Protein AF-A0A8J3MW75-F1 (afdb_monomer_lite)

Sequence (204 aa):
MDAVAATLIQNGTSLTEAVLTQTMPHPARRFSLEMEARAGEHSIARHDSESAKQFQALVKKPTNVAKEKAKQAAGNGSRVPHADQADQMKASSTVTVLPMPQVTPKPTKLRVGQRAPERDPVGNTPSPAQKSVGCSFTEVISVTRAQTEEAGVSRFECPTCLATRTIPFTEGSVKFPWHPKRTTVTPNHGLRWVKREIWRLSEK

pLDDT: mean 73.03, std 22.09, range [27.0, 96.31]

Organism: NCBI:txid2778364

Radius of gyration: 37.84 Å; chains: 1; bounding box: 79×86×93 Å

Secondary structure (DSSP, 8-state):
-------EEETTEEE-HHHHHHHSPPHHHHHHHHHHHHHHHHHHHHHHHHHHHHHHHHHT-------------------------------------------PPP-PPPPTTPPPPPPP-TT----------EE---PBP---HHHHHHTT--EEE-TTT--EEE----SS--BPPPEEPP-------S-EEEESSSEEEE--

Structure (mmCIF, N/CA/C/O backbone):
data_AF-A0A8J3MW75-F1
#
_entry.id   AF-A0A8J3MW75-F1
#
loop_
_atom_site.group_PDB
_atom_site.id
_atom_site.type_symbol
_atom_site.label_atom_id
_atom_site.label_alt_id
_atom_site.label_comp_id
_atom_site.label_asym_id
_atom_site.label_entity_id
_atom_site.label_seq_id
_atom_site.pdbx_PDB_ins_code
_atom_site.Cartn_x
_atom_site.Cartn_y
_atom_site.Cartn_z
_atom_site.occupancy
_atom_site.B_iso_or_equiv
_atom_site.auth_seq_id
_atom_site.auth_comp_id
_atom_site.auth_asym_id
_atom_site.auth_atom_id
_atom_site.pdbx_PDB_model_num
ATOM 1 N N . MET A 1 1 ? -16.262 -39.748 -28.656 1.00 39.41 1 MET A N 1
ATOM 2 C CA . MET A 1 1 ? -15.298 -38.625 -28.651 1.00 39.41 1 MET A CA 1
ATOM 3 C C . MET A 1 1 ? -15.313 -38.070 -27.254 1.00 39.41 1 MET A C 1
ATOM 5 O O . MET A 1 1 ? -16.049 -37.137 -26.960 1.00 39.41 1 MET A O 1
ATOM 9 N N . ASP A 1 2 ? -14.606 -38.757 -26.374 1.00 35.09 2 ASP A N 1
ATOM 10 C CA . ASP A 1 2 ? -14.774 -38.582 -24.942 1.00 35.09 2 ASP A CA 1
ATOM 11 C C . ASP A 1 2 ? -13.962 -37.377 -24.486 1.00 35.09 2 ASP A C 1
ATOM 13 O O . ASP A 1 2 ? -12.768 -37.263 -24.772 1.00 35.09 2 ASP A O 1
ATOM 17 N N . ALA A 1 3 ? -14.640 -36.438 -23.828 1.00 45.44 3 ALA A N 1
ATOM 18 C CA . ALA A 1 3 ? -14.014 -35.229 -23.329 1.00 45.44 3 ALA A CA 1
ATOM 19 C C . ALA A 1 3 ? -13.081 -35.599 -22.171 1.00 45.44 3 ALA A C 1
ATOM 21 O O . ALA A 1 3 ? -13.522 -35.786 -21.036 1.00 45.44 3 ALA A O 1
ATOM 22 N N . VAL A 1 4 ? -11.783 -35.722 -22.465 1.00 50.72 4 VAL A N 1
ATOM 23 C CA . VAL A 1 4 ? -10.742 -35.901 -21.450 1.00 50.72 4 VAL A CA 1
ATOM 24 C C . VAL A 1 4 ? -10.750 -34.664 -20.555 1.00 50.72 4 VAL A C 1
ATOM 26 O O . VAL A 1 4 ? -10.244 -33.608 -20.932 1.00 50.72 4 VAL A O 1
ATOM 29 N N . ALA A 1 5 ? -11.364 -34.791 -19.379 1.00 50.22 5 ALA A N 1
ATOM 30 C CA . ALA A 1 5 ? -11.472 -33.714 -18.408 1.00 50.22 5 ALA A CA 1
ATOM 31 C C . ALA A 1 5 ? -10.067 -33.296 -17.949 1.00 50.22 5 ALA A C 1
ATOM 33 O O . ALA A 1 5 ? -9.430 -33.980 -17.149 1.00 50.22 5 ALA A O 1
ATOM 34 N N . ALA A 1 6 ? -9.577 -32.172 -18.474 1.00 60.12 6 ALA A N 1
ATOM 35 C CA . ALA A 1 6 ? -8.220 -31.673 -18.260 1.00 60.12 6 ALA A CA 1
ATOM 36 C C . ALA A 1 6 ? -8.043 -31.013 -16.875 1.00 60.12 6 ALA A C 1
ATOM 38 O O . ALA A 1 6 ? -7.578 -29.879 -16.756 1.00 60.12 6 ALA A O 1
ATOM 39 N N . THR A 1 7 ? -8.438 -31.715 -15.810 1.00 57.97 7 THR A N 1
ATOM 40 C CA . THR A 1 7 ? -8.307 -31.261 -14.424 1.00 57.97 7 THR A CA 1
ATOM 41 C C . THR A 1 7 ? -6.863 -31.395 -13.953 1.00 57.97 7 THR A C 1
ATOM 43 O O . THR A 1 7 ? -6.474 -32.414 -13.378 1.00 57.97 7 THR A O 1
ATOM 46 N N . LEU A 1 8 ? -6.056 -30.358 -14.177 1.00 64.06 8 LEU A N 1
ATOM 47 C CA . LEU A 1 8 ? -4.727 -30.269 -13.577 1.00 64.06 8 LEU A CA 1
ATOM 48 C C . LEU A 1 8 ? -4.877 -29.951 -12.083 1.00 64.06 8 LEU A C 1
ATOM 50 O O . LEU A 1 8 ? -5.331 -28.869 -11.712 1.00 64.06 8 LEU A O 1
ATOM 54 N N . ILE A 1 9 ? -4.502 -30.900 -11.226 1.00 65.12 9 ILE A N 1
ATOM 55 C CA . ILE A 1 9 ? -4.525 -30.743 -9.768 1.00 65.12 9 ILE A CA 1
ATOM 56 C C . ILE A 1 9 ? -3.089 -30.565 -9.280 1.00 65.12 9 ILE A C 1
ATOM 58 O O . ILE A 1 9 ? -2.250 -31.443 -9.476 1.00 65.12 9 ILE A O 1
ATOM 62 N N . GLN A 1 10 ? -2.809 -29.444 -8.618 1.00 64.62 10 GLN A N 1
ATOM 63 C CA . GLN A 1 10 ? -1.500 -29.168 -8.028 1.00 64.62 10 GLN A CA 1
ATOM 64 C C . GLN A 1 10 ? -1.677 -28.483 -6.669 1.00 64.62 10 GLN A C 1
ATOM 66 O O . GLN A 1 10 ? -2.439 -27.525 -6.541 1.00 64.62 10 GLN A O 1
ATOM 71 N N . ASN A 1 11 ? -0.998 -29.003 -5.642 1.00 67.38 11 ASN A N 1
ATOM 72 C CA . ASN A 1 11 ? -1.004 -28.497 -4.260 1.00 67.38 11 ASN A CA 1
ATOM 73 C C . ASN A 1 11 ? -2.410 -28.261 -3.656 1.00 67.38 11 ASN A C 1
ATOM 75 O O . ASN A 1 11 ? -2.607 -27.341 -2.869 1.00 67.38 11 ASN A O 1
ATOM 79 N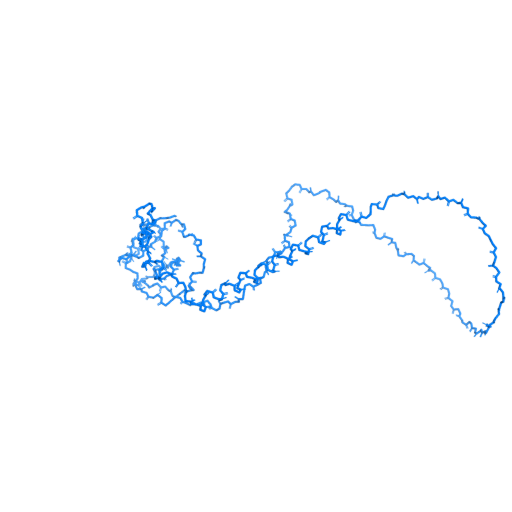 N . GLY A 1 12 ? -3.393 -29.088 -4.031 1.00 69.12 12 GLY A N 1
ATOM 80 C CA . GLY A 1 12 ? -4.783 -28.989 -3.561 1.00 69.12 12 GLY A CA 1
ATOM 81 C C . GLY A 1 12 ? -5.680 -28.040 -4.366 1.00 69.12 12 GLY A C 1
ATOM 82 O O . GLY A 1 12 ? -6.896 -28.086 -4.207 1.00 69.12 12 GLY A O 1
ATOM 83 N N . THR A 1 13 ? -5.126 -27.236 -5.278 1.00 63.28 13 THR A N 1
ATOM 84 C CA . THR A 1 13 ? -5.911 -26.466 -6.257 1.00 63.28 13 THR A CA 1
ATOM 85 C C . THR A 1 13 ? -6.194 -27.289 -7.511 1.00 63.28 13 THR A C 1
ATOM 87 O O . THR A 1 13 ? -5.267 -27.783 -8.154 1.00 63.28 13 THR A O 1
ATOM 90 N N . SER A 1 14 ? -7.472 -27.407 -7.877 1.00 74.06 14 SER A N 1
ATOM 91 C CA . SER A 1 14 ? -7.935 -27.995 -9.136 1.00 74.06 14 SER A CA 1
ATOM 92 C C . SER A 1 14 ? -8.182 -26.905 -10.184 1.00 74.06 14 SER A C 1
ATOM 94 O O . SER A 1 14 ? -9.084 -26.076 -10.058 1.00 74.06 14 SER A O 1
ATOM 96 N N . LEU A 1 15 ? -7.387 -26.908 -11.253 1.00 72.12 15 LEU A N 1
ATOM 97 C CA . LEU A 1 15 ? -7.639 -26.070 -12.419 1.00 72.12 15 LEU A CA 1
ATOM 98 C C . LEU A 1 15 ? -8.759 -26.710 -13.248 1.00 72.12 15 LEU A C 1
ATOM 100 O O . LEU A 1 15 ? -8.636 -27.850 -13.691 1.00 72.12 15 LEU A O 1
ATOM 104 N N . THR A 1 16 ? -9.857 -25.983 -13.445 1.00 80.25 16 THR A N 1
ATOM 105 C CA . THR A 1 16 ? -11.015 -26.433 -14.234 1.00 80.25 16 THR A CA 1
ATOM 106 C C . THR A 1 16 ? -11.289 -25.476 -15.389 1.00 80.25 16 THR A C 1
ATOM 108 O O . THR A 1 16 ? -10.894 -24.309 -15.353 1.00 80.25 16 THR A O 1
ATOM 111 N N . GLU A 1 17 ? -12.009 -25.944 -16.407 1.00 77.12 17 GLU A N 1
ATOM 112 C CA . GLU A 1 17 ? -12.405 -25.125 -17.559 1.00 77.12 17 GLU A CA 1
ATOM 113 C C . GLU A 1 17 ? -13.254 -23.905 -17.155 1.00 77.12 17 GLU A C 1
ATOM 115 O O . GLU A 1 17 ? -13.090 -22.821 -17.714 1.00 77.12 17 GLU A O 1
ATOM 120 N N . ALA A 1 18 ? -14.083 -24.031 -16.112 1.00 75.62 18 ALA A N 1
ATOM 121 C CA . ALA A 1 18 ? -14.832 -22.916 -15.528 1.00 75.62 18 ALA A CA 1
ATOM 122 C C . ALA A 1 18 ? -13.908 -21.840 -14.916 1.00 75.62 18 ALA A C 1
ATOM 124 O O . ALA A 1 18 ? -14.121 -20.645 -15.115 1.00 75.62 18 ALA A O 1
ATOM 125 N N . VAL A 1 19 ? -12.837 -22.245 -14.223 1.00 78.94 19 VAL A N 1
ATOM 126 C CA . VAL A 1 19 ? -11.834 -21.313 -13.672 1.00 78.94 19 VAL A CA 1
ATOM 127 C C . VAL A 1 19 ? -11.000 -20.677 -14.789 1.00 78.94 19 VAL A C 1
ATOM 129 O O . VAL A 1 19 ? -10.720 -19.479 -14.743 1.00 78.94 19 VAL A O 1
ATOM 132 N N . LEU A 1 20 ? -10.636 -21.441 -15.823 1.00 78.44 20 LEU A N 1
ATOM 133 C CA . LEU A 1 20 ? -9.920 -20.926 -16.995 1.00 78.44 20 LEU A CA 1
ATOM 134 C C . LEU A 1 20 ? -10.757 -19.896 -17.763 1.00 78.44 20 LEU A C 1
ATOM 136 O O . LEU A 1 20 ? -10.278 -18.797 -18.030 1.00 78.44 20 LEU A O 1
ATOM 140 N N . THR A 1 21 ? -12.018 -20.204 -18.070 1.00 77.31 21 THR A N 1
ATOM 141 C CA . THR A 1 21 ? -12.931 -19.280 -18.764 1.00 77.31 21 THR A CA 1
ATOM 142 C C . THR A 1 21 ? -13.202 -18.015 -17.949 1.00 77.31 21 THR A C 1
ATOM 144 O O . THR A 1 21 ? -13.152 -16.924 -18.513 1.00 77.31 21 THR A O 1
ATOM 147 N N . GLN A 1 22 ? -13.377 -18.123 -16.627 1.00 77.50 22 GLN A N 1
ATOM 148 C CA . GLN A 1 22 ? -13.542 -16.968 -15.734 1.00 77.50 22 GLN A CA 1
ATOM 149 C C . GLN A 1 22 ? -12.274 -16.099 -15.609 1.00 77.50 22 GLN A C 1
ATOM 151 O O . GLN A 1 22 ? -12.378 -14.898 -15.357 1.00 77.50 22 GLN A O 1
ATOM 156 N N . THR A 1 23 ? -11.079 -16.672 -15.792 1.00 80.00 23 THR A N 1
ATOM 157 C CA . THR A 1 23 ? -9.798 -15.941 -15.718 1.00 80.00 23 THR A CA 1
ATOM 158 C C . THR A 1 23 ? -9.266 -15.464 -17.073 1.00 80.00 23 THR A C 1
ATOM 160 O O . THR A 1 23 ? -8.310 -14.685 -17.104 1.00 80.00 23 THR A O 1
ATOM 163 N N . MET A 1 24 ? -9.885 -15.850 -18.199 1.00 83.06 24 MET A N 1
ATOM 164 C CA . MET A 1 24 ? -9.493 -15.363 -19.525 1.00 83.06 24 MET A CA 1
ATOM 165 C C . MET A 1 24 ? -9.648 -13.832 -19.629 1.00 83.06 24 MET A C 1
ATOM 167 O O . MET A 1 24 ? -10.757 -13.313 -19.495 1.00 83.06 24 MET A O 1
ATOM 171 N N . PRO A 1 25 ? -8.576 -13.073 -19.936 1.00 83.50 25 PRO A N 1
ATOM 172 C CA . PRO A 1 25 ? -8.700 -11.637 -20.138 1.00 83.50 25 PRO A CA 1
ATOM 173 C C . PRO A 1 25 ? -9.542 -11.318 -21.382 1.00 83.50 25 PRO A C 1
ATOM 175 O O . PRO A 1 25 ? -9.395 -11.948 -22.432 1.00 83.50 25 PRO A O 1
ATOM 178 N N . HIS A 1 26 ? -10.395 -10.296 -21.257 1.00 91.38 26 HIS A N 1
ATOM 179 C CA . HIS A 1 26 ? -11.258 -9.776 -22.324 1.00 91.38 26 HIS A CA 1
ATOM 180 C C . HIS A 1 26 ? -10.480 -9.562 -23.645 1.00 91.38 26 HIS A C 1
ATOM 182 O O . HIS A 1 26 ? -9.344 -9.081 -23.579 1.00 91.38 26 HIS A O 1
ATOM 188 N N . PRO A 1 27 ? -11.048 -9.841 -24.840 1.00 90.88 27 PRO A N 1
ATOM 189 C CA . PRO A 1 27 ? -10.306 -9.818 -26.108 1.00 90.88 27 PRO A CA 1
ATOM 190 C C . PRO A 1 27 ? -9.505 -8.533 -26.370 1.00 90.88 27 PRO A C 1
ATOM 192 O O . PRO A 1 27 ? -8.333 -8.606 -26.726 1.00 90.88 27 PRO A O 1
ATOM 195 N N . ALA A 1 28 ? -10.073 -7.356 -26.084 1.00 90.12 28 ALA A N 1
ATOM 196 C CA . ALA A 1 28 ? -9.351 -6.083 -26.212 1.00 90.12 28 ALA A CA 1
ATOM 197 C C . ALA A 1 28 ? -8.117 -5.981 -25.284 1.00 90.12 28 ALA A C 1
ATOM 199 O O . ALA A 1 28 ? -7.097 -5.409 -25.663 1.00 90.12 28 ALA A O 1
ATOM 200 N N . ARG A 1 29 ? -8.172 -6.580 -24.084 1.00 91.00 29 ARG A N 1
ATOM 201 C CA . ARG A 1 29 ? -7.036 -6.644 -23.150 1.00 91.00 29 ARG A CA 1
ATOM 202 C C . ARG A 1 29 ? -5.979 -7.648 -23.617 1.00 91.00 29 ARG A C 1
ATOM 204 O O . ARG A 1 29 ? -4.798 -7.372 -23.447 1.00 91.00 29 ARG A O 1
ATOM 211 N N . ARG A 1 30 ? -6.380 -8.769 -24.235 1.00 91.00 30 ARG A N 1
ATOM 212 C CA . ARG A 1 30 ? -5.447 -9.700 -24.900 1.00 91.00 30 ARG A CA 1
ATOM 213 C C . ARG A 1 30 ? -4.675 -9.001 -26.016 1.00 91.00 30 ARG A C 1
ATOM 215 O O . ARG A 1 30 ? -3.453 -9.000 -25.976 1.00 91.00 30 ARG A O 1
ATOM 222 N N . PHE A 1 31 ? -5.380 -8.330 -26.927 1.00 93.56 31 PHE A N 1
ATOM 223 C CA . PHE A 1 31 ? -4.760 -7.590 -28.029 1.00 93.56 31 PHE A CA 1
ATOM 224 C C . PHE A 1 31 ? -3.818 -6.476 -27.536 1.00 93.56 31 PHE A C 1
ATOM 226 O O . PHE A 1 31 ? -2.717 -6.319 -28.058 1.00 93.56 31 PHE A O 1
ATOM 233 N N . SER A 1 32 ? -4.201 -5.748 -26.479 1.00 94.75 32 SER A N 1
ATOM 234 C CA . SER A 1 32 ? -3.329 -4.744 -25.852 1.00 94.75 32 SER A CA 1
ATOM 235 C C . SER A 1 32 ? -2.024 -5.346 -25.317 1.00 94.75 32 SER A C 1
ATOM 237 O O . SER A 1 32 ? -0.965 -4.770 -25.542 1.00 94.75 32 SER A O 1
ATOM 239 N N . LEU A 1 33 ? -2.086 -6.500 -24.640 1.00 94.56 33 LEU A N 1
ATOM 240 C CA . LEU A 1 33 ? -0.905 -7.193 -24.106 1.00 94.56 33 LEU A CA 1
ATOM 241 C C . LEU A 1 33 ? -0.022 -7.781 -25.220 1.00 94.56 33 LEU A C 1
ATOM 243 O O . LEU A 1 33 ? 1.199 -7.750 -25.119 1.00 94.56 33 LEU A O 1
ATOM 247 N N . GLU A 1 34 ? -0.624 -8.278 -26.302 1.00 95.56 34 GLU A N 1
ATOM 248 C CA . GLU A 1 34 ? 0.090 -8.784 -27.484 1.00 95.56 34 GLU A CA 1
ATOM 249 C C . GLU A 1 34 ? 0.856 -7.663 -28.214 1.00 95.56 34 GLU A C 1
ATOM 251 O O . GLU A 1 34 ? 1.986 -7.854 -28.666 1.00 95.56 34 GLU A O 1
ATOM 256 N N . MET A 1 35 ? 0.267 -6.464 -28.290 1.00 96.19 35 MET A N 1
ATOM 257 C CA . MET A 1 35 ? 0.937 -5.278 -28.830 1.00 96.19 35 MET A CA 1
ATOM 258 C C . MET A 1 35 ? 2.031 -4.736 -27.903 1.00 96.19 35 MET A C 1
ATOM 260 O O . MET A 1 35 ? 3.082 -4.326 -28.394 1.00 96.19 35 MET A O 1
ATOM 264 N N . GLU A 1 36 ? 1.822 -4.768 -26.585 1.00 95.12 36 GLU A N 1
ATOM 265 C CA . GLU A 1 36 ? 2.835 -4.402 -25.586 1.00 95.12 36 GLU A CA 1
ATOM 266 C C . GLU A 1 36 ? 4.048 -5.348 -25.642 1.00 95.12 36 GLU A C 1
ATOM 268 O O . GLU A 1 36 ? 5.187 -4.880 -25.680 1.00 95.12 36 GLU A O 1
ATOM 273 N N . ALA A 1 37 ? 3.817 -6.661 -25.762 1.00 95.38 37 ALA A N 1
ATOM 274 C CA . ALA A 1 37 ? 4.870 -7.663 -25.925 1.00 95.38 37 ALA A CA 1
ATOM 275 C C . ALA A 1 37 ? 5.723 -7.406 -27.181 1.00 95.38 37 ALA A C 1
ATOM 277 O O . ALA A 1 37 ? 6.939 -7.237 -27.068 1.00 95.38 37 ALA A O 1
ATOM 278 N N . ARG A 1 38 ? 5.093 -7.256 -28.358 1.00 96.31 38 ARG A N 1
ATOM 279 C CA . ARG A 1 38 ? 5.803 -6.951 -29.618 1.00 96.31 38 ARG A CA 1
ATOM 280 C C . ARG A 1 38 ? 6.568 -5.622 -29.572 1.00 96.31 38 ARG A C 1
ATOM 282 O O . ARG A 1 38 ? 7.651 -5.509 -30.148 1.00 96.31 38 ARG A O 1
ATOM 289 N N . ALA A 1 39 ? 6.040 -4.612 -28.878 1.00 95.81 39 ALA A N 1
ATOM 290 C CA . ALA A 1 39 ? 6.745 -3.347 -28.671 1.00 95.81 39 ALA A CA 1
ATOM 291 C C . ALA A 1 39 ? 7.984 -3.515 -27.768 1.00 95.81 39 ALA A C 1
ATOM 293 O O . ALA A 1 39 ? 9.033 -2.929 -28.051 1.00 95.81 39 ALA A O 1
ATOM 294 N N . GLY A 1 40 ? 7.886 -4.345 -26.723 1.00 95.56 40 GLY A N 1
ATOM 295 C CA . GLY A 1 40 ? 8.999 -4.718 -25.849 1.00 95.56 40 GLY A CA 1
ATOM 296 C C . GLY A 1 40 ? 10.111 -5.458 -26.597 1.00 95.56 40 GLY A C 1
ATOM 297 O O . GLY A 1 40 ? 11.261 -5.019 -26.563 1.00 95.56 40 GLY A O 1
ATOM 298 N N . GLU A 1 41 ? 9.762 -6.509 -27.344 1.00 95.19 41 GLU A N 1
ATOM 299 C CA . GLU A 1 41 ? 10.678 -7.287 -28.196 1.00 95.19 41 GLU A CA 1
ATOM 300 C C . GLU A 1 41 ? 11.462 -6.387 -29.163 1.00 95.19 41 GLU A C 1
ATOM 302 O O . GLU A 1 41 ? 12.693 -6.423 -29.203 1.00 95.19 41 GLU A O 1
ATOM 307 N N . HIS A 1 42 ? 10.767 -5.504 -29.889 1.00 94.69 42 HIS A N 1
ATOM 308 C CA . HIS A 1 42 ? 11.407 -4.557 -30.802 1.00 94.69 42 HIS A CA 1
ATOM 309 C C . HIS A 1 42 ? 12.285 -3.521 -30.072 1.00 94.69 42 HIS A C 1
ATOM 311 O O . HIS A 1 42 ? 13.276 -3.038 -30.625 1.00 94.69 42 HIS A O 1
ATOM 317 N N . SER A 1 43 ? 11.969 -3.167 -28.823 1.00 93.38 43 SER A N 1
ATOM 318 C CA . SER A 1 43 ? 12.826 -2.274 -28.041 1.00 93.38 43 SER A CA 1
ATOM 319 C C . SER A 1 43 ? 14.115 -2.955 -27.573 1.00 93.38 43 SER A C 1
ATOM 321 O O . SER A 1 43 ? 15.171 -2.324 -27.635 1.00 93.38 43 SER A O 1
ATOM 323 N N . ILE A 1 44 ? 14.048 -4.233 -27.184 1.00 95.88 44 ILE A N 1
ATOM 324 C CA . ILE A 1 44 ? 15.221 -5.056 -26.847 1.00 95.88 44 ILE A CA 1
ATOM 325 C C . ILE A 1 44 ? 16.106 -5.224 -28.090 1.00 95.88 44 ILE A C 1
ATOM 327 O O . ILE A 1 44 ? 17.268 -4.829 -28.070 1.00 95.88 44 ILE A O 1
ATOM 331 N N . ALA A 1 45 ? 15.535 -5.666 -29.216 1.00 94.62 45 ALA A N 1
ATOM 332 C CA . ALA A 1 45 ? 16.277 -5.881 -30.461 1.00 94.62 45 ALA A CA 1
ATOM 333 C C . ALA A 1 45 ? 17.017 -4.621 -30.959 1.00 94.62 45 ALA A C 1
ATOM 335 O O . ALA A 1 45 ? 18.138 -4.713 -31.467 1.00 94.62 45 ALA A O 1
ATOM 336 N N . ARG A 1 46 ? 16.435 -3.423 -30.782 1.00 94.81 46 ARG A N 1
ATOM 337 C CA . ARG A 1 46 ? 17.129 -2.157 -31.081 1.00 94.81 46 ARG A CA 1
ATOM 338 C C . ARG A 1 46 ? 18.331 -1.930 -30.166 1.00 94.81 46 ARG A C 1
ATOM 340 O O . ARG A 1 46 ? 19.407 -1.641 -30.692 1.00 94.81 46 ARG A O 1
ATOM 347 N N . HIS A 1 47 ? 18.161 -2.083 -28.852 1.00 95.56 47 HIS A N 1
ATOM 348 C CA . HIS A 1 47 ? 19.222 -1.903 -27.856 1.00 95.56 47 HIS A CA 1
ATOM 349 C C . HIS A 1 47 ? 20.372 -2.909 -28.041 1.00 95.56 47 HIS A C 1
ATOM 351 O O . HIS A 1 47 ? 21.546 -2.536 -27.988 1.00 95.56 47 HIS A O 1
ATOM 357 N N . ASP A 1 48 ? 20.058 -4.161 -28.364 1.00 95.75 48 ASP A N 1
ATOM 358 C CA . ASP A 1 48 ? 21.055 -5.188 -28.679 1.00 95.75 48 ASP A CA 1
ATOM 359 C C . ASP A 1 48 ? 21.806 -4.840 -29.974 1.00 95.75 48 ASP A C 1
ATOM 361 O O . ASP A 1 48 ? 23.035 -4.907 -30.027 1.00 95.75 48 ASP A O 1
ATOM 365 N N . SER A 1 49 ? 21.101 -4.341 -30.999 1.00 92.50 49 SER A N 1
ATOM 366 C CA . SER A 1 49 ? 21.743 -3.847 -32.226 1.00 92.50 49 SER A CA 1
ATOM 367 C C . SER A 1 49 ? 22.636 -2.623 -31.993 1.00 92.50 49 SER A C 1
ATOM 369 O O . SER A 1 49 ? 23.564 -2.391 -32.767 1.00 92.50 49 SER A O 1
ATOM 371 N N . GLU A 1 50 ? 22.337 -1.796 -30.988 1.00 95.12 50 GLU A N 1
ATOM 372 C CA . GLU A 1 50 ? 23.097 -0.588 -30.671 1.00 95.12 50 GLU A CA 1
ATOM 373 C C . GLU A 1 50 ? 24.336 -0.925 -29.843 1.00 95.12 50 GLU A C 1
ATOM 375 O O . GLU A 1 50 ? 25.451 -0.590 -30.245 1.00 95.12 50 GLU A O 1
ATOM 380 N N . SER A 1 51 ? 24.164 -1.667 -28.750 1.00 91.75 51 SER A N 1
ATOM 381 C CA . SER A 1 51 ? 25.269 -2.148 -27.921 1.00 91.75 51 SER A CA 1
ATOM 382 C C . SER A 1 51 ? 26.261 -2.991 -28.733 1.00 91.75 51 SER A C 1
ATOM 384 O O . SER A 1 51 ? 27.466 -2.767 -28.630 1.00 91.75 51 SER A O 1
ATOM 386 N N . ALA A 1 52 ? 25.800 -3.851 -29.650 1.00 93.19 52 ALA A N 1
ATOM 387 C CA . ALA A 1 52 ? 26.676 -4.574 -30.577 1.00 93.19 52 ALA A CA 1
ATOM 388 C C . ALA A 1 52 ? 27.520 -3.639 -31.473 1.00 93.19 52 ALA A C 1
ATOM 390 O O . ALA A 1 52 ? 28.705 -3.904 -31.695 1.00 93.19 52 ALA A O 1
ATOM 391 N N . LYS A 1 53 ? 26.959 -2.516 -31.954 1.00 93.75 53 LYS A N 1
ATOM 392 C CA . LYS A 1 53 ? 27.711 -1.493 -32.713 1.00 93.75 53 LYS A CA 1
ATOM 393 C C . LYS A 1 53 ? 28.723 -0.775 -31.818 1.00 93.75 53 LYS A C 1
ATOM 395 O O . LYS A 1 53 ? 29.865 -0.593 -32.237 1.00 93.75 53 LYS A O 1
ATOM 400 N N . GLN A 1 54 ? 28.339 -0.415 -30.591 1.00 90.69 54 GLN A N 1
ATOM 401 C CA . GLN A 1 54 ? 29.225 0.226 -29.612 1.00 90.69 54 GLN A CA 1
ATOM 402 C C . GLN A 1 54 ? 30.413 -0.688 -29.251 1.00 90.69 54 GLN A C 1
ATOM 404 O O . GLN A 1 54 ? 31.565 -0.263 -29.351 1.00 90.69 54 GLN A O 1
ATOM 409 N N . PHE A 1 55 ? 30.168 -1.966 -28.937 1.00 88.75 55 PHE A N 1
ATOM 410 C CA . PHE A 1 55 ? 31.223 -2.959 -28.704 1.00 88.75 55 PHE A CA 1
ATOM 411 C C . PHE A 1 55 ? 32.121 -3.141 -29.930 1.00 88.75 55 PHE A C 1
ATOM 413 O O . PHE A 1 55 ? 33.346 -3.126 -29.797 1.00 88.75 55 PHE A O 1
ATOM 420 N N . GLN A 1 56 ? 31.549 -3.242 -31.135 1.00 89.25 56 GLN A N 1
ATOM 421 C CA . GLN A 1 56 ? 32.348 -3.360 -32.354 1.00 89.25 56 GLN A CA 1
ATOM 422 C C . GLN A 1 56 ? 33.230 -2.119 -32.586 1.00 89.25 56 GLN A C 1
ATOM 424 O O . GLN A 1 56 ? 34.382 -2.268 -32.986 1.00 89.25 56 GLN A O 1
ATOM 429 N N . ALA A 1 57 ? 32.739 -0.911 -32.292 1.00 88.69 57 ALA A N 1
ATOM 430 C CA . ALA A 1 57 ? 33.519 0.324 -32.386 1.00 88.69 57 ALA A CA 1
ATOM 431 C C . ALA A 1 57 ? 34.651 0.402 -31.342 1.00 88.69 57 ALA A C 1
ATOM 433 O O . ALA A 1 57 ? 35.711 0.955 -31.631 1.00 88.69 57 ALA A O 1
ATOM 434 N N . LEU A 1 58 ? 34.463 -0.174 -30.149 1.00 82.81 58 LEU A N 1
ATOM 435 C CA . LEU A 1 58 ? 35.515 -0.286 -29.133 1.00 82.81 58 LEU A CA 1
ATOM 436 C C . LEU A 1 58 ? 36.602 -1.293 -29.537 1.00 82.81 58 LEU A C 1
ATOM 438 O O . LEU A 1 58 ? 37.783 -0.975 -29.417 1.00 82.81 58 LEU A O 1
ATOM 442 N N . VAL A 1 59 ? 36.216 -2.464 -30.056 1.00 86.44 59 VAL A N 1
ATOM 443 C CA . VAL A 1 59 ? 37.146 -3.521 -30.501 1.00 86.44 59 VAL A CA 1
ATOM 444 C C . VAL A 1 59 ? 37.894 -3.130 -31.782 1.00 86.44 59 VAL A C 1
ATOM 446 O O . VAL A 1 59 ? 39.065 -3.461 -31.930 1.00 86.44 59 VAL A O 1
ATOM 449 N N . LYS A 1 60 ? 37.264 -2.378 -32.695 1.00 72.38 60 LYS A N 1
ATOM 450 C CA . LYS A 1 60 ? 37.887 -1.905 -33.946 1.00 72.38 60 LYS A CA 1
ATOM 451 C C . LYS A 1 60 ? 38.855 -0.724 -33.781 1.00 72.38 60 LYS A C 1
ATOM 453 O O . LYS A 1 60 ? 39.357 -0.241 -34.793 1.00 72.38 60 LYS A O 1
ATOM 458 N N . LYS A 1 61 ? 39.138 -0.239 -32.565 1.00 59.47 61 LYS A N 1
ATOM 459 C CA . LYS A 1 61 ? 40.139 0.822 -32.345 1.00 59.47 61 LYS A CA 1
ATOM 460 C C . LYS A 1 61 ? 41.533 0.316 -32.754 1.00 59.47 61 LYS A C 1
ATOM 462 O O . LYS A 1 61 ? 42.068 -0.543 -32.054 1.00 59.47 61 LYS A O 1
ATOM 467 N N . PRO A 1 62 ? 42.155 0.833 -33.833 1.00 55.28 62 PRO A N 1
ATOM 468 C CA . PRO A 1 62 ? 43.489 0.393 -34.210 1.00 55.28 62 PRO A CA 1
ATOM 469 C C . PRO A 1 62 ? 44.493 0.852 -33.151 1.00 55.28 62 PRO A C 1
ATOM 471 O O . PRO A 1 62 ? 44.533 2.024 -32.767 1.00 55.28 62 PRO A O 1
ATOM 474 N N . THR A 1 63 ? 45.320 -0.075 -32.674 1.00 47.62 63 THR A N 1
ATOM 475 C CA . THR A 1 63 ? 46.437 0.238 -31.783 1.00 47.62 63 THR A CA 1
ATOM 476 C C . THR A 1 63 ? 47.508 0.980 -32.582 1.00 47.62 63 THR A C 1
ATOM 478 O O . THR A 1 63 ? 48.383 0.363 -33.182 1.00 47.62 63 THR A O 1
ATOM 481 N N . ASN A 1 64 ? 47.422 2.314 -32.616 1.00 53.47 64 ASN A N 1
ATOM 482 C CA . ASN A 1 64 ? 48.371 3.192 -33.307 1.00 53.47 64 ASN A CA 1
ATOM 483 C C . ASN A 1 64 ? 49.748 3.179 -32.617 1.00 53.47 64 ASN A C 1
ATOM 485 O O . ASN A 1 64 ? 50.112 4.110 -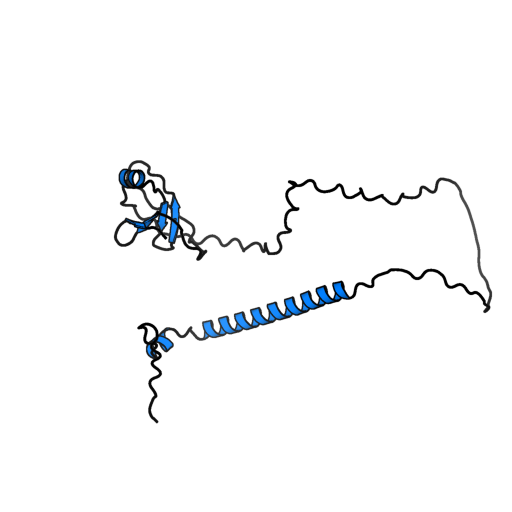31.900 1.00 53.47 64 ASN A O 1
ATOM 489 N N . VAL A 1 65 ? 50.516 2.111 -32.838 1.00 47.22 65 VAL A N 1
ATOM 490 C CA . VAL A 1 65 ? 51.886 1.938 -32.351 1.00 47.22 65 VAL A CA 1
ATOM 491 C C . VAL A 1 65 ? 52.796 1.577 -33.524 1.00 47.22 65 VAL A C 1
ATOM 493 O O . VAL A 1 65 ? 52.665 0.522 -34.130 1.00 47.22 65 VAL A O 1
ATOM 496 N N . ALA A 1 66 ? 53.744 2.478 -33.787 1.00 44.03 66 ALA A N 1
ATOM 497 C CA . ALA A 1 66 ? 54.956 2.293 -34.583 1.00 44.03 66 ALA A CA 1
ATOM 498 C C . ALA A 1 66 ? 54.827 1.754 -36.029 1.00 44.03 66 ALA A C 1
ATOM 500 O O . ALA A 1 66 ? 54.935 0.555 -36.285 1.00 44.03 66 ALA A O 1
ATOM 501 N N . LYS A 1 67 ? 54.937 2.676 -36.997 1.00 34.09 67 LYS A N 1
ATOM 502 C CA . LYS A 1 67 ? 56.067 2.581 -37.939 1.00 34.09 67 LYS A CA 1
ATOM 503 C C . LYS A 1 67 ? 56.537 3.953 -38.420 1.00 34.09 67 LYS A C 1
ATOM 505 O O . LYS A 1 67 ? 55.876 4.609 -39.216 1.00 34.09 67 LYS A O 1
ATOM 510 N N . GLU A 1 68 ? 57.697 4.378 -37.928 1.00 39.50 68 GLU A N 1
ATOM 511 C CA . GLU A 1 68 ? 58.422 5.523 -38.480 1.00 39.50 68 GLU A CA 1
ATOM 512 C C . GLU A 1 68 ? 59.369 5.056 -39.604 1.00 39.50 68 GLU A C 1
ATOM 514 O O . GLU A 1 68 ? 59.828 3.917 -39.585 1.00 39.50 68 GLU A O 1
ATOM 519 N N . LYS A 1 69 ? 59.693 5.961 -40.538 1.00 37.88 69 LYS A N 1
ATOM 520 C CA . LYS A 1 69 ? 60.779 5.872 -41.538 1.00 37.88 69 LYS A CA 1
ATOM 521 C C . LYS A 1 69 ? 60.873 4.594 -42.400 1.00 37.88 69 LYS A C 1
ATOM 523 O O . LYS A 1 69 ? 61.544 3.625 -42.059 1.00 37.88 69 LYS A O 1
ATOM 528 N N . ALA A 1 70 ? 60.454 4.739 -43.656 1.00 34.50 70 ALA A N 1
ATOM 529 C CA . ALA A 1 70 ? 61.276 4.324 -44.796 1.00 34.50 70 ALA A CA 1
ATOM 530 C C . ALA A 1 70 ? 61.476 5.548 -45.712 1.00 34.50 70 ALA A C 1
ATOM 532 O O . ALA A 1 70 ? 60.526 6.291 -45.950 1.00 34.50 70 ALA A O 1
ATOM 533 N N . LYS A 1 71 ? 62.707 5.802 -46.176 1.00 39.53 71 LYS A N 1
ATOM 534 C CA . LYS A 1 71 ? 63.039 6.894 -47.114 1.00 39.53 71 LYS A CA 1
ATOM 535 C C . LYS A 1 71 ? 63.278 6.324 -48.512 1.00 39.53 71 LYS A C 1
ATOM 537 O O . LYS A 1 71 ? 64.109 5.433 -48.618 1.00 39.53 71 LYS A O 1
ATOM 542 N N . GLN A 1 72 ? 62.688 6.938 -49.538 1.00 34.84 72 GLN A N 1
ATOM 543 C CA . GLN A 1 72 ? 63.240 7.222 -50.884 1.00 34.84 72 GLN A CA 1
ATOM 544 C C . GLN A 1 72 ? 62.104 7.902 -51.690 1.00 34.84 72 GLN A C 1
ATOM 546 O O . GLN A 1 72 ? 60.966 7.472 -51.556 1.00 34.84 72 GLN A O 1
ATOM 551 N N . ALA A 1 73 ? 62.223 9.051 -52.370 1.00 32.72 73 ALA A N 1
ATOM 552 C CA . ALA A 1 73 ? 63.283 9.723 -53.148 1.00 32.72 73 ALA A CA 1
ATOM 553 C C . ALA A 1 73 ? 63.190 9.438 -54.665 1.00 32.72 73 ALA A C 1
ATOM 555 O O . ALA A 1 73 ? 63.157 8.281 -55.064 1.00 32.72 73 ALA A O 1
ATOM 556 N N . ALA A 1 74 ? 63.208 10.521 -55.466 1.00 29.94 74 ALA A N 1
ATOM 557 C CA . ALA A 1 74 ? 62.904 10.612 -56.911 1.00 29.94 74 ALA A CA 1
ATOM 558 C C . ALA A 1 74 ? 61.433 10.295 -57.312 1.00 29.94 74 ALA A C 1
ATOM 560 O O . ALA A 1 74 ? 60.771 9.501 -56.656 1.00 29.94 74 ALA A O 1
ATOM 561 N N . GLY A 1 75 ? 60.853 10.898 -58.364 1.00 27.25 75 GLY A N 1
ATOM 562 C CA . GLY A 1 75 ? 61.309 12.066 -59.142 1.00 27.25 75 GLY A CA 1
ATOM 563 C C . GLY A 1 75 ? 60.565 12.291 -60.482 1.00 27.25 75 GLY A C 1
ATOM 564 O O . GLY A 1 75 ? 60.160 11.329 -61.121 1.00 27.25 75 GLY A O 1
ATOM 565 N N . ASN A 1 76 ? 60.514 13.558 -60.930 1.00 27.00 76 ASN A N 1
ATOM 566 C CA . ASN A 1 76 ? 60.164 14.072 -62.280 1.00 27.00 76 ASN A CA 1
ATOM 567 C C . ASN A 1 76 ? 58.684 14.119 -62.756 1.00 27.00 76 ASN A C 1
ATOM 569 O O . ASN A 1 76 ? 57.870 13.265 -62.429 1.00 27.00 76 ASN A O 1
ATOM 573 N N . GLY A 1 77 ? 58.382 15.144 -63.585 1.00 29.28 77 GLY A N 1
ATOM 574 C CA . GLY A 1 77 ? 57.066 15.473 -64.185 1.00 29.28 77 GLY A CA 1
ATOM 575 C C . GLY A 1 77 ? 56.494 16.819 -63.684 1.00 29.28 77 GLY A C 1
ATOM 576 O O . GLY A 1 77 ? 55.738 16.829 -62.725 1.00 29.28 77 GLY A O 1
ATOM 577 N N . SER A 1 78 ? 56.970 17.998 -64.123 1.00 29.73 78 SER A N 1
ATOM 578 C CA . SER A 1 78 ? 56.610 18.714 -65.380 1.00 29.73 78 SER A CA 1
ATOM 579 C C . SER A 1 78 ? 55.090 19.010 -65.489 1.00 29.73 78 SER A C 1
ATOM 581 O O . SER A 1 78 ? 54.313 18.070 -65.393 1.00 29.73 78 SER A O 1
ATOM 583 N N . ARG A 1 79 ? 54.567 20.240 -65.704 1.00 27.66 79 ARG A N 1
ATOM 584 C CA . ARG A 1 79 ? 55.100 21.411 -66.450 1.00 27.66 79 ARG A CA 1
ATOM 585 C C . ARG A 1 79 ? 54.331 22.745 -66.159 1.00 27.66 79 ARG A C 1
ATOM 587 O O . ARG A 1 79 ? 53.162 22.837 -66.500 1.00 27.66 79 ARG A O 1
ATOM 594 N N . VAL A 1 80 ? 54.986 23.749 -65.545 1.00 39.44 80 VAL A N 1
ATOM 595 C CA . VAL A 1 80 ? 55.215 25.166 -66.003 1.00 39.44 80 VAL A CA 1
ATOM 596 C C . VAL A 1 80 ? 54.185 25.824 -66.985 1.00 39.44 80 VAL A C 1
ATOM 598 O O . VAL A 1 80 ? 53.933 25.175 -68.001 1.00 39.44 80 VAL A O 1
ATOM 601 N N . PRO A 1 81 ? 53.793 27.141 -66.912 1.00 51.41 81 PRO A N 1
ATOM 602 C CA . PRO A 1 81 ? 53.724 28.158 -65.813 1.00 51.41 81 PRO A CA 1
ATOM 603 C C . PRO A 1 81 ? 52.554 29.223 -65.922 1.00 51.41 81 PRO A C 1
ATOM 605 O O . PRO A 1 81 ? 51.695 29.090 -66.783 1.00 51.41 81 PRO A O 1
ATOM 608 N N . HIS A 1 82 ? 52.641 30.338 -65.151 1.00 32.66 82 HIS A N 1
ATOM 609 C CA . HIS A 1 82 ? 52.083 31.712 -65.384 1.00 32.66 82 HIS A CA 1
ATOM 610 C C . HIS A 1 82 ? 50.540 31.921 -65.426 1.00 32.66 82 HIS A C 1
ATOM 612 O O . HIS A 1 82 ? 49.810 31.068 -65.909 1.00 32.66 82 HIS A O 1
ATOM 618 N N . ALA A 1 83 ? 49.950 33.040 -64.964 1.00 32.75 83 ALA A N 1
ATOM 619 C CA . ALA A 1 83 ? 50.400 34.251 -64.229 1.00 32.75 83 ALA A CA 1
ATOM 620 C C . ALA A 1 83 ? 49.177 34.828 -63.433 1.00 32.75 83 ALA A C 1
ATOM 622 O O . ALA A 1 83 ? 48.131 34.181 -63.453 1.00 32.75 83 ALA A O 1
ATOM 623 N N . ASP A 1 84 ? 49.141 35.951 -62.694 1.00 33.53 84 ASP A N 1
ATOM 624 C CA . ASP A 1 84 ? 50.051 37.075 -62.334 1.00 33.53 84 ASP A CA 1
ATOM 625 C C . ASP A 1 84 ? 50.008 37.277 -60.776 1.00 33.53 84 ASP A C 1
ATOM 627 O O . ASP A 1 84 ? 49.503 36.388 -60.090 1.00 33.53 84 ASP A O 1
ATOM 631 N N . GLN A 1 85 ? 50.604 38.230 -60.030 1.00 42.94 85 GLN A N 1
ATOM 632 C CA . GLN A 1 85 ? 50.842 39.696 -60.098 1.00 42.94 85 GLN A CA 1
ATOM 633 C C . GLN A 1 85 ? 49.573 40.600 -59.994 1.00 42.94 85 GLN A C 1
ATOM 635 O O . GLN A 1 85 ? 48.556 40.292 -60.601 1.00 42.94 85 GLN A O 1
ATOM 640 N N . ALA A 1 86 ? 49.537 41.708 -59.219 1.00 35.62 86 ALA A N 1
ATOM 641 C CA . ALA A 1 86 ? 50.526 42.264 -58.268 1.00 35.62 86 ALA A CA 1
ATOM 642 C C . ALA A 1 86 ? 49.912 43.126 -57.118 1.00 35.62 86 ALA A C 1
ATOM 644 O O . ALA A 1 86 ? 48.846 43.705 -57.288 1.00 35.62 86 ALA A O 1
ATOM 645 N N . ASP A 1 87 ? 50.686 43.276 -56.024 1.00 35.78 87 ASP A N 1
ATOM 646 C CA . ASP A 1 87 ? 50.901 44.516 -55.227 1.00 35.78 87 ASP A CA 1
ATOM 647 C C . ASP A 1 87 ? 49.793 45.166 -54.337 1.00 35.78 87 ASP A C 1
ATOM 649 O O . ASP A 1 87 ? 48.610 45.113 -54.642 1.00 35.78 87 ASP A O 1
ATOM 653 N N . GLN A 1 88 ? 50.094 45.834 -53.195 1.00 41.22 88 GLN A N 1
ATOM 654 C CA . GLN A 1 88 ? 51.329 45.871 -52.368 1.00 41.22 88 GLN A CA 1
ATOM 655 C C . GLN A 1 88 ? 51.071 46.291 -50.885 1.00 41.22 88 GLN A C 1
ATOM 657 O O . GLN A 1 88 ? 50.187 47.088 -50.599 1.00 41.22 88 GLN A O 1
ATOM 662 N N . MET A 1 89 ? 51.904 45.775 -49.963 1.00 37.41 89 MET A N 1
ATOM 663 C CA . MET A 1 89 ? 52.326 46.282 -48.625 1.00 37.41 89 MET A CA 1
ATOM 664 C C . MET A 1 89 ? 51.447 47.232 -47.764 1.00 37.41 89 MET A C 1
ATOM 666 O O . MET A 1 89 ? 51.246 48.394 -48.104 1.00 37.41 89 MET A O 1
ATOM 670 N N . LYS A 1 90 ? 51.326 46.882 -46.466 1.00 33.66 90 LYS A N 1
ATOM 671 C CA . LYS A 1 90 ? 52.115 47.562 -45.402 1.00 33.66 90 LYS A CA 1
ATOM 672 C C . LYS A 1 90 ? 52.406 46.641 -44.198 1.00 33.66 90 LYS A C 1
ATOM 674 O O . LYS A 1 90 ? 51.704 45.664 -43.971 1.00 33.66 90 LYS A O 1
ATOM 679 N N . ALA A 1 91 ? 53.488 46.939 -43.477 1.00 36.19 91 ALA A N 1
ATOM 680 C CA . ALA A 1 91 ? 54.026 46.186 -42.333 1.00 36.19 91 ALA A CA 1
ATOM 681 C C . ALA A 1 91 ? 53.342 46.591 -40.984 1.00 36.19 91 ALA A C 1
ATOM 683 O O . ALA A 1 91 ? 52.516 47.498 -40.987 1.00 36.19 91 ALA A O 1
ATOM 684 N N . SER A 1 92 ? 53.635 46.020 -39.799 1.00 37.22 92 SER A N 1
ATOM 685 C CA . SER A 1 92 ? 54.835 45.256 -39.419 1.00 37.22 92 SER A CA 1
ATOM 686 C C . SER A 1 92 ? 54.711 44.389 -38.146 1.00 37.22 92 SER A C 1
ATOM 688 O O . SER A 1 92 ? 54.094 44.795 -37.172 1.00 37.22 92 SER A O 1
ATOM 690 N N . SER A 1 93 ? 55.459 43.278 -38.151 1.00 36.03 93 SER A N 1
ATOM 691 C CA . SER A 1 93 ? 56.270 42.706 -37.054 1.00 36.03 93 SER A CA 1
ATOM 692 C C . SER A 1 93 ? 55.673 42.168 -35.726 1.00 36.03 93 SER A C 1
ATOM 694 O O . SER A 1 93 ? 55.141 42.893 -34.890 1.00 36.03 93 SER A O 1
ATOM 696 N N . THR A 1 94 ? 56.147 40.945 -35.425 1.00 31.42 94 THR A N 1
ATOM 697 C CA . THR A 1 94 ? 56.650 40.399 -34.130 1.00 31.42 94 THR A CA 1
ATOM 698 C C . THR A 1 94 ? 55.814 39.397 -33.309 1.00 31.42 94 THR A C 1
ATOM 700 O O . THR A 1 94 ? 54.615 39.527 -33.115 1.00 31.42 94 THR A O 1
ATOM 703 N N . VAL A 1 95 ? 56.561 38.430 -32.749 1.00 42.12 95 VAL A N 1
ATOM 704 C CA . VAL A 1 95 ? 56.240 37.414 -31.723 1.00 42.12 95 VAL A CA 1
ATOM 705 C C . VAL A 1 95 ? 55.222 36.326 -32.098 1.00 42.12 95 VAL A C 1
ATOM 707 O O . VAL A 1 95 ? 54.053 36.346 -31.726 1.00 42.12 95 VAL A O 1
ATOM 710 N N . THR A 1 96 ? 55.742 35.256 -32.706 1.00 42.38 96 THR A N 1
ATOM 711 C CA . THR A 1 96 ? 55.120 33.924 -32.652 1.00 42.38 96 THR A CA 1
ATOM 712 C C . THR A 1 96 ? 55.171 33.387 -31.216 1.00 42.38 96 THR A C 1
ATOM 714 O O . THR A 1 96 ? 56.180 32.817 -30.803 1.00 42.38 96 THR A O 1
ATOM 717 N N . VAL A 1 97 ? 54.093 33.551 -30.446 1.00 40.47 97 VAL A N 1
ATOM 718 C CA . VAL A 1 97 ? 53.917 32.823 -29.179 1.00 40.47 97 VAL A CA 1
ATOM 719 C C . VAL A 1 97 ? 53.310 31.459 -29.490 1.00 40.47 97 VAL A C 1
ATOM 721 O O . VAL A 1 97 ? 52.149 31.363 -29.879 1.00 40.47 97 VAL A O 1
ATOM 724 N N . LEU A 1 98 ? 54.094 30.395 -29.310 1.00 48.03 98 LEU A N 1
ATOM 725 C CA . LEU A 1 98 ? 53.578 29.027 -29.321 1.00 48.03 98 LEU A CA 1
ATOM 726 C C . LEU A 1 98 ? 52.589 28.851 -28.155 1.00 48.03 98 LEU A C 1
ATOM 728 O O . LEU A 1 98 ? 52.995 29.045 -27.005 1.00 48.03 98 LEU A O 1
ATOM 732 N N . PRO A 1 99 ? 51.335 28.421 -28.389 1.00 45.53 99 PRO A N 1
ATOM 733 C CA . PRO A 1 99 ? 50.504 27.897 -27.317 1.00 45.53 99 PRO A CA 1
ATOM 734 C C . PRO A 1 99 ? 51.186 26.634 -26.787 1.00 45.53 99 PRO A C 1
ATOM 736 O O . PRO A 1 99 ? 51.276 25.627 -27.493 1.00 45.53 99 PRO A O 1
ATOM 739 N N . MET A 1 100 ? 51.722 26.694 -25.567 1.00 50.50 100 MET A N 1
ATOM 740 C CA . MET A 1 100 ? 52.348 25.528 -24.944 1.00 50.50 100 MET A CA 1
ATOM 741 C C . MET A 1 100 ? 51.335 24.374 -24.886 1.00 50.50 100 MET A C 1
ATOM 743 O O . MET A 1 100 ? 50.187 24.611 -24.494 1.00 50.50 100 MET A O 1
ATOM 747 N N . PRO A 1 101 ? 51.726 23.124 -25.205 1.00 49.75 101 PRO A N 1
ATOM 748 C CA . PRO A 1 101 ? 50.870 21.982 -24.922 1.00 49.75 101 PRO A CA 1
ATOM 749 C C . PRO A 1 101 ? 50.625 21.944 -23.412 1.00 49.75 101 PRO A C 1
ATOM 751 O O . PRO A 1 101 ? 51.570 21.814 -22.630 1.00 49.75 101 PRO A O 1
ATOM 754 N N . GLN A 1 102 ? 49.367 22.102 -22.993 1.00 56.03 102 GLN A N 1
ATOM 755 C CA . GLN A 1 102 ? 49.017 22.073 -21.576 1.00 56.03 102 GLN A CA 1
ATOM 756 C C . GLN A 1 102 ? 49.373 20.700 -21.007 1.00 56.03 102 GLN A C 1
ATOM 758 O O . GLN A 1 102 ? 48.743 19.692 -21.331 1.00 56.03 102 GLN A O 1
ATOM 763 N N . VAL A 1 103 ? 50.403 20.661 -20.162 1.00 49.41 103 VAL A N 1
ATOM 764 C CA . VAL A 1 103 ? 50.814 19.440 -19.472 1.00 49.41 103 VAL A CA 1
ATOM 765 C C . VAL A 1 103 ? 49.706 19.072 -18.495 1.00 49.41 103 VAL A C 1
ATOM 767 O O . VAL A 1 103 ? 49.551 19.700 -17.448 1.00 49.41 103 VAL A O 1
ATOM 770 N N . THR A 1 104 ? 48.927 18.049 -18.849 1.00 58.03 104 THR A N 1
ATOM 771 C CA . THR A 1 104 ? 47.882 17.486 -17.991 1.00 58.03 104 THR A CA 1
ATOM 772 C C . THR A 1 104 ? 48.460 17.186 -16.605 1.00 58.03 104 THR A C 1
ATOM 774 O O . THR A 1 104 ? 49.479 16.484 -16.535 1.00 58.03 104 THR A O 1
ATOM 777 N N . PRO A 1 105 ? 47.851 17.669 -15.506 1.00 53.12 105 PRO A N 1
ATOM 778 C CA . PRO A 1 105 ? 48.371 17.415 -14.171 1.00 53.12 105 PRO A CA 1
ATOM 779 C C . PRO A 1 105 ? 48.444 15.907 -13.916 1.00 53.12 105 PRO A C 1
ATOM 781 O O . PRO A 1 105 ? 47.491 15.159 -14.134 1.00 53.12 105 PRO A O 1
ATOM 784 N N . LYS A 1 106 ? 49.629 15.467 -13.489 1.00 58.47 106 LYS A N 1
ATOM 785 C CA . LYS A 1 106 ? 49.978 14.060 -13.273 1.00 58.47 106 LYS A CA 1
ATOM 786 C C . LYS A 1 106 ? 48.980 13.407 -12.301 1.00 58.47 106 LYS A C 1
ATOM 788 O O . LYS A 1 106 ? 48.677 14.037 -11.289 1.00 58.47 106 LYS A O 1
ATOM 793 N N . PRO A 1 107 ? 48.507 12.165 -12.533 1.00 53.19 107 PRO A N 1
ATOM 794 C CA . PRO A 1 107 ? 47.561 11.517 -11.629 1.00 53.19 107 PRO A CA 1
ATOM 795 C C . PRO A 1 107 ? 48.137 11.359 -10.215 1.00 53.19 107 PRO A C 1
ATOM 797 O O . PRO A 1 107 ? 48.944 10.464 -9.944 1.00 53.19 107 PRO A O 1
ATOM 800 N N . THR A 1 108 ? 47.722 12.236 -9.301 1.00 60.75 108 THR A N 1
ATOM 801 C CA . THR A 1 108 ? 47.985 12.088 -7.869 1.00 60.75 108 THR A CA 1
ATOM 802 C C . THR A 1 108 ? 47.347 10.783 -7.414 1.00 60.75 108 THR A C 1
ATOM 804 O O . THR A 1 108 ? 46.144 10.589 -7.585 1.00 60.75 108 THR A O 1
ATOM 807 N N . LYS A 1 109 ? 48.153 9.869 -6.860 1.00 62.25 109 LYS A N 1
ATOM 808 C CA . LYS A 1 109 ? 47.673 8.563 -6.390 1.00 62.25 109 LYS A CA 1
ATOM 809 C C . LYS A 1 109 ? 46.527 8.773 -5.396 1.00 62.25 109 LYS A C 1
ATOM 811 O O . LYS A 1 109 ? 46.747 9.359 -4.336 1.00 62.25 109 LYS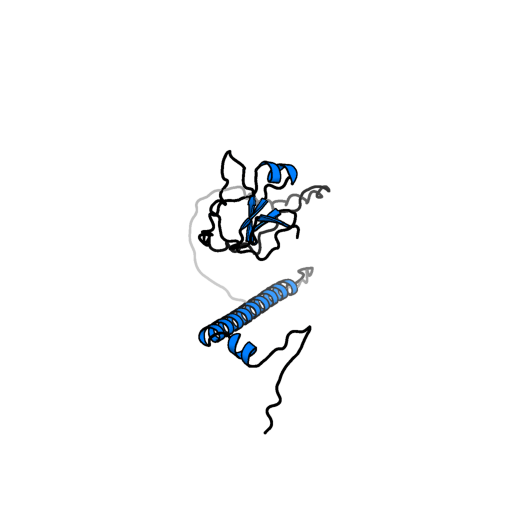 A O 1
ATOM 816 N N . LEU A 1 110 ? 45.330 8.298 -5.747 1.00 58.59 110 LEU A N 1
ATOM 817 C CA . LEU A 1 110 ? 44.144 8.394 -4.896 1.00 58.59 110 LEU A CA 1
ATOM 818 C C . LEU A 1 110 ? 44.445 7.753 -3.538 1.00 58.59 110 LEU A C 1
ATOM 820 O O . LEU A 1 110 ? 44.835 6.586 -3.457 1.00 58.59 110 LEU A O 1
ATOM 824 N N . ARG A 1 111 ? 44.303 8.537 -2.468 1.00 62.94 111 ARG A N 1
ATOM 825 C CA . ARG A 1 111 ? 44.550 8.068 -1.103 1.00 62.94 111 ARG A CA 1
ATOM 826 C C . ARG A 1 111 ? 43.359 7.219 -0.664 1.00 62.94 111 ARG A C 1
ATOM 828 O O . ARG A 1 111 ? 42.212 7.625 -0.855 1.00 62.94 111 ARG A O 1
ATOM 835 N N . VAL A 1 112 ? 43.631 6.048 -0.087 1.00 54.88 112 VAL A N 1
ATOM 836 C CA . VAL A 1 112 ? 42.590 5.133 0.410 1.00 54.88 112 VAL A CA 1
ATOM 837 C C . VAL A 1 112 ? 41.670 5.900 1.365 1.00 54.88 112 VAL A C 1
ATOM 839 O O . VAL A 1 112 ? 42.147 6.467 2.346 1.00 54.88 112 VAL A O 1
ATOM 842 N N . GLY A 1 113 ? 40.376 5.962 1.039 1.00 62.75 113 GLY A N 1
ATOM 843 C CA . GLY A 1 113 ? 39.373 6.737 1.780 1.00 62.75 113 GLY A CA 1
ATOM 844 C C . GLY A 1 113 ? 38.676 7.848 0.984 1.00 62.75 113 GLY A C 1
ATOM 845 O O . GLY A 1 113 ? 37.624 8.309 1.419 1.00 62.75 113 GLY A O 1
ATOM 846 N N . GLN A 1 114 ? 39.175 8.259 -0.191 1.00 61.03 114 GLN A N 1
ATOM 847 C CA . GLN A 1 114 ? 38.376 9.123 -1.072 1.00 61.03 114 GLN A CA 1
ATOM 848 C C . GLN A 1 114 ? 37.150 8.364 -1.607 1.00 61.03 114 GLN A C 1
ATOM 850 O O . GLN A 1 114 ? 37.270 7.255 -2.130 1.00 61.03 114 GLN A O 1
ATOM 855 N N . ARG A 1 115 ? 35.964 8.972 -1.468 1.00 61.88 115 ARG A N 1
ATOM 856 C CA . ARG A 1 115 ? 34.705 8.438 -2.006 1.00 61.88 115 ARG A CA 1
ATOM 857 C C . ARG A 1 115 ? 34.827 8.332 -3.529 1.00 61.88 115 ARG A C 1
ATOM 859 O O . ARG A 1 115 ? 35.347 9.251 -4.160 1.00 61.88 115 ARG A O 1
ATOM 866 N N . ALA A 1 116 ? 34.373 7.219 -4.106 1.00 67.94 116 ALA A N 1
ATOM 867 C CA . ALA A 1 116 ? 34.396 7.032 -5.555 1.00 67.94 116 ALA A CA 1
ATOM 868 C C . ALA A 1 116 ? 33.619 8.159 -6.272 1.00 67.94 116 ALA A C 1
ATOM 870 O O . ALA A 1 116 ? 32.664 8.678 -5.683 1.00 67.94 116 ALA A O 1
ATOM 871 N N . PRO A 1 117 ? 33.991 8.519 -7.520 1.00 72.44 117 PRO A N 1
ATOM 872 C CA . PRO A 1 117 ? 33.214 9.447 -8.334 1.00 72.44 117 PRO A CA 1
ATOM 873 C C . PRO A 1 117 ? 31.738 9.050 -8.369 1.00 72.44 117 PRO A C 1
ATOM 875 O O . PRO A 1 117 ? 31.407 7.863 -8.443 1.00 72.44 117 PRO A O 1
ATOM 878 N N . GLU A 1 118 ? 30.865 10.049 -8.288 1.00 73.38 118 GLU A N 1
ATOM 879 C CA . GLU A 1 118 ? 29.422 9.842 -8.321 1.00 73.38 118 GLU A CA 1
ATOM 880 C C . GLU A 1 118 ? 29.029 9.134 -9.624 1.00 73.38 118 GLU A C 1
ATOM 882 O O . GLU A 1 118 ? 29.507 9.484 -10.705 1.00 73.38 118 GLU A O 1
ATOM 887 N N . ARG A 1 119 ? 28.212 8.079 -9.517 1.00 71.06 119 ARG A N 1
ATOM 888 C CA . ARG A 1 119 ? 27.764 7.340 -10.699 1.00 71.06 119 ARG A CA 1
ATOM 889 C C . ARG A 1 119 ? 26.792 8.211 -11.482 1.00 71.06 119 ARG A C 1
ATOM 891 O O . ARG A 1 119 ? 25.738 8.559 -10.958 1.00 71.06 119 ARG A O 1
ATOM 898 N N . ASP A 1 120 ? 27.138 8.473 -12.738 1.00 69.88 120 ASP A N 1
ATOM 899 C CA . ASP A 1 120 ? 26.229 9.021 -13.744 1.00 69.88 120 ASP A CA 1
ATOM 900 C C . ASP A 1 120 ? 24.892 8.241 -13.710 1.00 69.88 120 ASP A C 1
ATOM 902 O O . ASP A 1 120 ? 24.925 7.003 -13.780 1.00 69.88 120 ASP A O 1
ATOM 906 N N . PRO A 1 121 ? 23.732 8.900 -13.507 1.00 65.69 121 PRO A N 1
ATOM 907 C CA . PRO A 1 121 ? 22.457 8.234 -13.240 1.00 65.69 121 PRO A CA 1
ATOM 908 C C . PRO A 1 121 ? 21.804 7.622 -14.495 1.00 65.69 121 PRO A C 1
ATOM 910 O O . PRO A 1 121 ? 20.671 7.945 -14.868 1.00 65.69 121 PRO A O 1
ATOM 913 N N . VAL A 1 122 ? 22.502 6.665 -15.112 1.00 57.59 122 VAL A N 1
ATOM 914 C CA . VAL A 1 122 ? 21.999 5.799 -16.186 1.00 57.59 122 VAL A CA 1
ATOM 915 C C . VAL A 1 122 ? 20.768 5.038 -15.683 1.00 57.59 122 VAL A C 1
ATOM 917 O O . VAL A 1 122 ? 20.879 4.087 -14.912 1.00 57.59 122 VAL A O 1
ATOM 920 N N . GLY A 1 123 ? 19.584 5.479 -16.113 1.00 54.88 123 GLY A N 1
ATOM 921 C CA . GLY A 1 123 ? 18.292 4.910 -15.714 1.00 54.88 123 GLY A CA 1
ATOM 922 C C . GLY A 1 123 ? 17.326 5.885 -15.031 1.00 54.88 123 GLY A C 1
ATOM 923 O O . GLY A 1 123 ? 16.151 5.543 -14.900 1.00 54.88 123 GLY A O 1
ATOM 924 N N . ASN A 1 124 ? 17.752 7.107 -14.673 1.00 52.88 124 ASN A N 1
ATOM 925 C CA . ASN A 1 124 ? 16.857 8.160 -14.163 1.00 52.88 124 ASN A CA 1
ATOM 926 C C . ASN A 1 124 ? 15.992 8.781 -15.275 1.00 52.88 124 ASN A C 1
ATOM 928 O O . ASN A 1 124 ? 15.997 9.988 -15.514 1.00 52.88 124 ASN A O 1
ATOM 932 N N . THR A 1 125 ? 15.174 7.948 -15.917 1.00 51.94 125 THR A N 1
ATOM 933 C CA . THR A 1 125 ? 13.946 8.416 -16.560 1.00 51.94 125 THR A CA 1
ATOM 934 C C . THR A 1 125 ? 13.114 9.091 -15.467 1.00 51.94 125 THR A C 1
ATOM 936 O O . THR A 1 125 ? 12.789 8.418 -14.482 1.00 51.94 125 THR A O 1
ATOM 939 N N . PRO A 1 126 ? 12.756 10.384 -15.572 1.00 52.66 126 PRO A N 1
ATOM 940 C CA . PRO A 1 126 ? 11.828 10.974 -14.626 1.00 52.66 126 PRO A CA 1
ATOM 941 C C . PRO A 1 126 ? 10.487 10.267 -14.811 1.00 52.66 126 PRO A C 1
ATOM 943 O O . PRO A 1 126 ? 9.792 10.490 -15.803 1.00 52.66 126 PRO A O 1
ATOM 946 N N . SER A 1 127 ? 10.141 9.381 -13.871 1.00 56.06 127 SER A N 1
ATOM 947 C CA . SER A 1 127 ? 8.802 8.799 -13.812 1.00 56.06 127 SER A CA 1
AT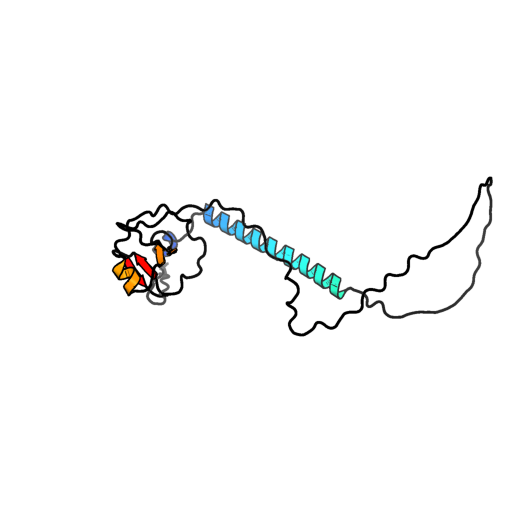OM 948 C C . SER A 1 127 ? 7.807 9.957 -13.879 1.00 56.06 127 SER A C 1
ATOM 950 O O . SER A 1 127 ? 7.958 10.905 -13.095 1.00 56.06 127 SER A O 1
ATOM 952 N N . PRO A 1 128 ? 6.847 9.954 -14.825 1.00 51.91 128 PRO A N 1
ATOM 953 C CA . PRO A 1 128 ? 5.917 11.062 -14.960 1.00 51.91 128 PRO A CA 1
ATOM 954 C C . PRO A 1 128 ? 5.253 11.280 -13.607 1.00 51.91 128 PRO A C 1
ATOM 956 O O . PRO A 1 128 ? 4.892 10.307 -12.944 1.00 51.91 128 PRO A O 1
ATOM 959 N N . ALA A 1 129 ? 5.118 12.541 -13.190 1.00 55.22 129 ALA A N 1
ATOM 960 C CA . ALA A 1 129 ? 4.591 12.902 -11.879 1.00 55.22 129 ALA A CA 1
ATOM 961 C C . ALA A 1 129 ? 3.106 12.509 -11.768 1.00 55.22 129 ALA A C 1
ATOM 963 O O . ALA A 1 129 ? 2.201 13.333 -11.917 1.00 55.22 129 ALA A O 1
ATOM 964 N N . GLN A 1 130 ? 2.861 11.216 -11.541 1.00 57.97 130 GLN A N 1
ATOM 965 C CA . GLN A 1 130 ? 1.553 10.626 -11.340 1.00 57.97 130 GLN A CA 1
ATOM 966 C C . GLN A 1 130 ? 0.963 11.295 -10.109 1.00 57.97 130 GLN A C 1
ATOM 968 O O . GLN A 1 130 ? 1.354 10.987 -8.983 1.00 57.97 130 GLN A O 1
ATOM 973 N N . LYS A 1 131 ? 0.040 12.237 -10.347 1.00 61.28 131 LYS A N 1
ATOM 974 C CA . LYS A 1 131 ? -0.744 12.923 -9.317 1.00 61.28 131 LYS A CA 1
ATOM 975 C C . LYS A 1 131 ? -1.322 11.843 -8.412 1.00 61.28 131 LYS A C 1
ATOM 977 O O . LYS A 1 131 ? -2.201 11.095 -8.836 1.00 61.28 131 LYS A O 1
ATOM 982 N N . SER A 1 132 ? -0.725 11.679 -7.233 1.00 65.00 132 SER A N 1
ATOM 983 C CA . SER A 1 132 ? -0.787 10.398 -6.536 1.00 65.00 132 SER A CA 1
ATOM 984 C C . SER A 1 132 ? -2.221 10.108 -6.126 1.00 65.00 132 SER A C 1
ATOM 986 O O . SER A 1 132 ? -2.766 10.827 -5.286 1.00 65.00 132 SER A O 1
ATOM 988 N N . VAL A 1 133 ? -2.825 9.076 -6.721 1.00 82.31 133 VAL A N 1
ATOM 989 C CA . VAL A 1 133 ? -4.226 8.734 -6.468 1.00 82.31 133 VAL A CA 1
ATOM 990 C C . VAL A 1 133 ? -4.388 8.503 -4.969 1.00 82.31 133 VAL A C 1
ATOM 992 O O . VAL A 1 133 ? -3.760 7.612 -4.394 1.00 82.31 133 VAL A O 1
ATOM 995 N N . GLY A 1 134 ? -5.166 9.370 -4.327 1.00 87.81 134 GLY A N 1
ATOM 996 C CA . GLY A 1 134 ? -5.354 9.343 -2.885 1.00 87.81 134 GLY A CA 1
ATOM 997 C C . GLY A 1 134 ? -6.110 8.096 -2.448 1.00 87.81 134 GLY A C 1
ATOM 998 O O . GLY A 1 134 ? -7.029 7.643 -3.128 1.00 87.81 134 GLY A O 1
ATOM 999 N N . CYS A 1 135 ? -5.754 7.561 -1.288 1.00 91.25 135 CYS A N 1
ATOM 1000 C CA . CYS A 1 135 ? -6.606 6.623 -0.584 1.00 91.25 135 CYS A CA 1
ATOM 1001 C C . CYS A 1 135 ? -7.636 7.421 0.223 1.00 91.25 135 CYS A C 1
ATOM 1003 O O . CYS A 1 135 ? -7.271 8.207 1.094 1.00 91.25 135 CYS A O 1
ATOM 1005 N N . SER A 1 136 ? -8.922 7.201 -0.042 1.00 88.31 136 SER A N 1
ATOM 1006 C CA . SER A 1 136 ? -10.050 7.814 0.678 1.00 88.31 136 SER A CA 1
ATOM 1007 C C . SER A 1 136 ? -10.350 7.154 2.034 1.00 88.31 136 SER A C 1
ATOM 1009 O O . SER A 1 136 ? -11.409 7.379 2.610 1.00 88.31 136 SER A O 1
ATOM 1011 N N . PHE A 1 137 ? -9.438 6.325 2.551 1.00 90.81 137 PHE A N 1
ATOM 1012 C CA . PHE A 1 137 ? -9.615 5.633 3.826 1.00 90.81 137 PHE A CA 1
ATOM 1013 C C . PHE A 1 137 ? -9.300 6.579 4.992 1.00 90.81 137 PHE A C 1
ATOM 1015 O O . PHE A 1 137 ? -8.135 6.868 5.260 1.00 90.81 137 PHE A O 1
ATOM 1022 N N . THR A 1 138 ? -10.343 7.049 5.675 1.00 85.88 138 THR A N 1
ATOM 1023 C CA . THR A 1 138 ? -10.271 8.025 6.778 1.00 85.88 138 THR A CA 1
ATOM 1024 C C . THR A 1 138 ? -11.059 7.557 8.008 1.00 85.88 138 THR A C 1
ATOM 1026 O O . THR A 1 138 ? -11.856 8.290 8.594 1.00 85.88 138 THR A O 1
ATOM 1029 N N . GLU A 1 139 ? -10.857 6.296 8.398 1.00 91.50 139 GLU A N 1
ATOM 1030 C CA . GLU A 1 139 ? -11.547 5.680 9.537 1.00 91.50 139 GLU A CA 1
ATOM 1031 C C . GLU A 1 139 ? -10.939 6.084 10.897 1.00 91.50 139 GLU A C 1
ATOM 1033 O O . GLU A 1 139 ? -9.773 6.478 10.986 1.00 91.50 139 GLU A O 1
ATOM 1038 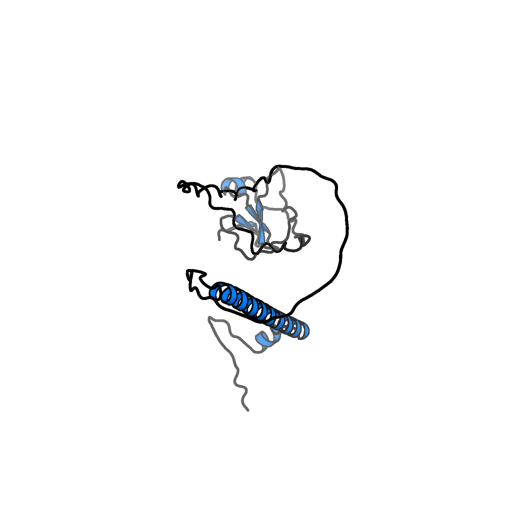N N . VAL A 1 140 ? -11.723 5.958 11.973 1.00 91.56 140 VAL A N 1
ATOM 1039 C CA . VAL A 1 140 ? -11.242 6.097 13.357 1.00 91.56 140 VAL A CA 1
ATOM 1040 C C . VAL A 1 140 ? -10.403 4.873 13.739 1.00 91.56 140 VAL A C 1
ATOM 1042 O O . VAL A 1 140 ? -10.749 3.729 13.438 1.00 91.56 140 VAL A O 1
ATOM 1045 N N . ILE A 1 141 ? -9.290 5.112 14.423 1.00 93.88 141 ILE A N 1
ATOM 1046 C CA . ILE A 1 141 ? -8.412 4.080 14.968 1.00 93.88 141 ILE A CA 1
ATOM 1047 C C . ILE A 1 141 ? -8.867 3.793 16.399 1.00 93.88 141 ILE A C 1
ATOM 1049 O O . ILE A 1 141 ? -8.825 4.668 17.257 1.00 93.88 141 ILE A O 1
ATOM 10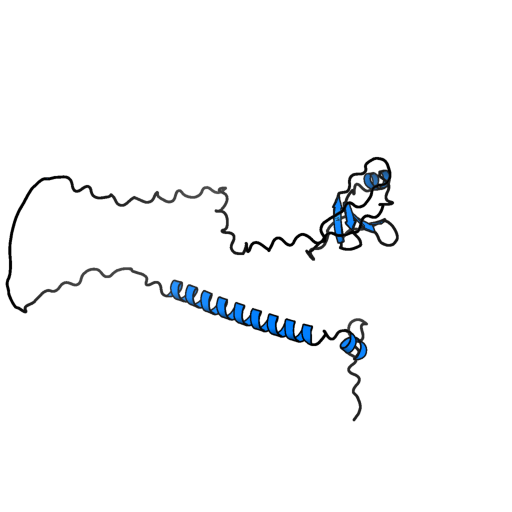53 N N . SER A 1 142 ? -9.313 2.560 16.652 1.00 93.00 142 SER A N 1
ATOM 1054 C CA . SER A 1 142 ? -9.812 2.123 17.965 1.00 93.00 142 SER A CA 1
ATOM 1055 C C . SER A 1 142 ? -8.712 1.640 18.921 1.00 93.00 142 SER A C 1
ATOM 1057 O O . SER A 1 142 ? -9.024 1.128 19.993 1.00 93.00 142 SER A O 1
ATOM 1059 N N . VAL A 1 143 ? -7.441 1.739 18.519 1.00 92.00 143 VAL A N 1
ATOM 1060 C CA . VAL A 1 143 ? -6.283 1.492 19.392 1.00 92.00 143 VAL A CA 1
ATOM 1061 C C . VAL A 1 143 ? -6.133 2.691 20.320 1.00 92.00 143 VAL A C 1
ATOM 1063 O O . VAL A 1 143 ? -6.222 3.830 19.862 1.00 92.00 143 VAL A O 1
ATOM 1066 N N . THR A 1 144 ? -5.907 2.465 21.611 1.00 91.06 144 THR A N 1
ATOM 1067 C CA . THR A 1 144 ? -5.689 3.560 22.565 1.00 91.06 144 THR A CA 1
ATOM 1068 C C . THR A 1 144 ? -4.240 4.050 22.537 1.00 91.06 144 THR A C 1
ATOM 1070 O O . THR A 1 144 ? -3.320 3.342 22.114 1.00 91.06 144 THR A O 1
ATOM 1073 N N . ARG A 1 145 ? -4.009 5.265 23.051 1.00 91.06 145 ARG A N 1
ATOM 1074 C CA . ARG A 1 145 ? -2.650 5.778 23.267 1.00 91.06 145 ARG A CA 1
ATOM 1075 C C . ARG A 1 145 ? -1.831 4.822 24.149 1.00 91.06 145 ARG A C 1
ATOM 1077 O O . ARG A 1 145 ? -0.727 4.463 23.762 1.00 91.06 145 ARG A O 1
ATOM 1084 N N . ALA A 1 146 ? -2.418 4.328 25.243 1.00 90.88 146 ALA A N 1
ATOM 1085 C CA . ALA A 1 146 ? -1.771 3.380 26.152 1.00 90.88 146 ALA A CA 1
ATOM 1086 C C . ALA A 1 146 ? -1.326 2.086 25.446 1.00 90.88 146 ALA A C 1
ATOM 1088 O O . ALA A 1 146 ? -0.172 1.704 25.575 1.00 90.88 146 ALA A O 1
ATOM 1089 N N . GLN A 1 147 ? -2.183 1.468 24.620 1.00 92.38 147 GLN A N 1
ATOM 1090 C CA . GLN A 1 147 ? -1.814 0.284 23.822 1.00 92.38 147 GLN A CA 1
ATOM 1091 C C . GLN A 1 147 ? -0.679 0.570 22.826 1.00 92.38 147 GLN A C 1
ATOM 1093 O O . GLN A 1 147 ? 0.141 -0.297 22.535 1.00 92.38 147 GLN A O 1
ATOM 1098 N N . THR A 1 148 ? -0.636 1.788 22.284 1.00 91.81 148 THR A N 1
ATOM 1099 C CA . THR A 1 148 ? 0.394 2.230 21.331 1.00 91.81 148 THR A CA 1
ATOM 1100 C C . THR A 1 148 ? 1.744 2.443 22.027 1.00 91.81 148 THR A C 1
ATOM 1102 O O . THR A 1 148 ? 2.784 2.105 21.462 1.00 91.81 148 THR A O 1
ATOM 1105 N N . GLU A 1 149 ? 1.724 2.977 23.252 1.00 92.50 149 GLU A N 1
ATOM 1106 C CA . GLU A 1 149 ? 2.898 3.196 24.106 1.00 92.50 149 GLU A CA 1
ATOM 1107 C C . GLU A 1 149 ? 3.423 1.878 24.701 1.00 92.50 149 GLU A C 1
ATOM 1109 O O . GLU A 1 149 ? 4.617 1.614 24.601 1.00 92.50 149 GLU A O 1
ATOM 1114 N N . GLU A 1 150 ? 2.542 1.010 25.211 1.00 93.94 150 GLU A N 1
ATOM 1115 C CA . GLU A 1 150 ? 2.849 -0.345 25.704 1.00 93.94 150 GLU A CA 1
ATOM 1116 C C . GLU A 1 150 ? 3.504 -1.215 24.620 1.00 93.94 150 GLU A C 1
ATOM 1118 O O . GLU A 1 150 ? 4.516 -1.869 24.864 1.00 93.94 150 GLU A O 1
ATOM 1123 N N . ALA A 1 151 ? 2.971 -1.180 23.395 1.00 93.12 151 ALA A N 1
ATOM 1124 C CA . ALA A 1 151 ? 3.545 -1.895 22.258 1.00 93.12 151 ALA A CA 1
ATOM 1125 C C . ALA A 1 151 ? 4.825 -1.248 21.696 1.00 93.12 151 ALA A C 1
ATOM 1127 O O . ALA A 1 151 ? 5.499 -1.865 20.873 1.00 93.12 151 ALA A O 1
ATOM 1128 N N . GLY A 1 152 ? 5.124 0.011 22.040 1.00 94.38 152 GLY A N 1
ATOM 1129 C CA . GLY A 1 152 ? 6.195 0.803 21.422 1.00 94.38 152 GLY A CA 1
ATOM 1130 C C . GLY A 1 152 ? 6.004 1.089 19.920 1.00 94.38 152 GLY A C 1
ATOM 1131 O O . GLY A 1 152 ? 6.957 1.469 19.237 1.00 94.38 152 GLY A O 1
ATOM 1132 N N . VAL A 1 153 ? 4.797 0.894 19.370 1.00 94.19 153 VAL A N 1
ATOM 1133 C CA . VAL A 1 153 ? 4.537 0.882 17.919 1.00 94.19 153 VAL A CA 1
ATOM 1134 C C . VAL A 1 153 ? 3.452 1.881 17.535 1.00 94.19 153 VAL A C 1
ATOM 1136 O O . VAL A 1 153 ? 2.263 1.631 17.699 1.00 94.19 153 VAL A O 1
ATOM 1139 N N . SER A 1 154 ? 3.869 2.979 16.903 1.00 93.44 154 SER A N 1
ATOM 1140 C CA . SER A 1 154 ? 3.008 4.040 16.350 1.00 93.44 154 SER A CA 1
ATOM 1141 C C . SER A 1 154 ? 2.766 3.930 14.833 1.00 93.44 154 SER A C 1
ATOM 1143 O O . SER A 1 154 ? 2.294 4.879 14.200 1.00 93.44 154 SER A O 1
ATOM 1145 N N . ARG A 1 155 ? 3.102 2.782 14.223 1.00 94.75 155 ARG A N 1
ATOM 1146 C CA . ARG A 1 155 ? 2.924 2.496 12.787 1.00 94.75 155 ARG A CA 1
ATOM 1147 C C . ARG A 1 155 ? 1.619 1.747 12.523 1.00 94.75 155 ARG A C 1
ATOM 1149 O O . ARG A 1 155 ? 1.394 0.696 13.114 1.00 94.75 155 ARG A O 1
ATOM 1156 N N . PHE A 1 156 ? 0.826 2.231 11.570 1.00 95.44 156 PHE A N 1
ATOM 1157 C CA . PHE A 1 156 ? -0.466 1.668 11.166 1.00 95.44 156 PHE A CA 1
ATOM 1158 C C . PHE A 1 156 ? -0.493 1.399 9.653 1.00 95.44 156 PHE A C 1
ATOM 1160 O O . PHE A 1 156 ? -0.101 2.256 8.860 1.00 95.44 156 PHE A O 1
ATOM 1167 N N . GLU A 1 157 ? -0.958 0.221 9.237 1.00 95.31 157 GLU A N 1
ATOM 1168 C CA . GLU A 1 157 ? -1.131 -0.176 7.832 1.00 95.31 157 GLU A CA 1
ATOM 1169 C C . GLU A 1 157 ? -2.584 0.064 7.384 1.00 95.31 157 GLU A C 1
ATOM 1171 O O . GLU A 1 157 ? -3.526 -0.469 7.972 1.00 95.31 157 GLU A O 1
ATOM 1176 N N . CYS A 1 158 ? -2.776 0.865 6.332 1.00 94.25 158 CYS A N 1
ATOM 1177 C CA . CYS A 1 158 ? -4.096 1.126 5.753 1.00 94.25 158 CYS A CA 1
ATOM 1178 C C . CYS A 1 158 ? -4.683 -0.158 5.129 1.00 94.25 158 CYS A C 1
ATOM 1180 O O . CYS A 1 158 ? -4.062 -0.704 4.212 1.00 94.25 158 CYS A O 1
ATOM 1182 N N . PRO A 1 159 ? -5.887 -0.621 5.522 1.00 93.69 159 PRO A N 1
ATOM 1183 C CA . PRO A 1 159 ? -6.459 -1.869 5.007 1.00 93.69 159 PRO A CA 1
ATOM 1184 C C . PRO A 1 159 ? -6.801 -1.800 3.508 1.00 93.69 159 PRO A C 1
ATOM 1186 O O . PRO A 1 159 ? -6.744 -2.809 2.814 1.00 93.69 159 PRO A O 1
ATOM 1189 N N . THR A 1 160 ? -7.096 -0.606 2.982 1.00 93.44 160 THR A N 1
ATOM 1190 C CA . THR A 1 160 ? -7.560 -0.411 1.594 1.00 93.44 160 THR A CA 1
ATOM 1191 C C . THR A 1 160 ? -6.433 -0.470 0.554 1.00 93.44 160 THR A C 1
ATOM 1193 O O . THR A 1 160 ? -6.676 -0.782 -0.611 1.00 93.44 160 THR A O 1
ATOM 1196 N N . CYS A 1 161 ? -5.186 -0.151 0.926 1.00 92.56 161 CYS A N 1
ATOM 1197 C CA . CYS A 1 161 ? -4.054 -0.232 -0.011 1.00 92.56 161 CYS A CA 1
ATOM 1198 C C . CYS A 1 161 ? -2.678 -0.508 0.612 1.00 92.56 161 CYS A C 1
ATOM 1200 O O . CYS A 1 161 ? -1.659 -0.294 -0.042 1.00 92.56 161 CYS A O 1
ATOM 1202 N N . LEU A 1 162 ? -2.624 -0.999 1.852 1.00 93.12 162 LEU A N 1
ATOM 1203 C CA . LEU A 1 162 ? -1.406 -1.505 2.496 1.00 93.12 162 LEU A CA 1
ATOM 1204 C C . LEU A 1 162 ? -0.273 -0.465 2.605 1.00 93.12 162 LEU A C 1
ATOM 1206 O O . LEU A 1 162 ? 0.913 -0.801 2.590 1.00 93.12 162 LEU A O 1
ATOM 1210 N N . ALA A 1 163 ? -0.632 0.819 2.680 1.00 92.56 163 ALA A N 1
ATOM 1211 C CA . ALA A 1 163 ? 0.297 1.912 2.941 1.00 92.56 163 ALA A CA 1
ATOM 1212 C C . ALA A 1 163 ? 0.499 2.070 4.454 1.00 92.56 163 ALA A C 1
ATOM 1214 O O . ALA A 1 163 ? -0.474 2.253 5.186 1.00 92.56 163 ALA A O 1
ATOM 1215 N N . THR A 1 164 ? 1.749 2.035 4.913 1.00 93.94 164 THR A N 1
ATOM 1216 C CA . THR A 1 164 ? 2.086 2.253 6.328 1.00 93.94 164 THR A CA 1
ATOM 1217 C C . THR A 1 164 ? 2.219 3.747 6.627 1.00 93.94 164 THR A C 1
ATOM 1219 O O . THR A 1 164 ? 2.841 4.486 5.859 1.00 93.94 164 THR A O 1
ATOM 1222 N N . ARG A 1 165 ? 1.663 4.203 7.753 1.00 93.69 165 ARG A N 1
ATOM 1223 C CA . ARG A 1 165 ? 1.819 5.566 8.282 1.00 93.69 165 ARG A CA 1
ATOM 1224 C C . ARG A 1 165 ? 2.180 5.524 9.762 1.00 93.69 165 ARG A C 1
ATOM 1226 O O . ARG A 1 165 ? 1.607 4.742 10.512 1.00 93.69 165 ARG A O 1
ATOM 1233 N N . THR A 1 166 ? 3.111 6.377 10.177 1.00 94.25 166 THR A N 1
ATOM 1234 C CA . THR A 1 166 ? 3.261 6.741 11.591 1.00 94.25 166 THR A CA 1
ATOM 1235 C C . THR A 1 166 ? 2.167 7.748 11.920 1.00 94.25 166 THR A C 1
ATOM 1237 O O . THR A 1 166 ? 2.005 8.710 11.168 1.00 94.25 166 THR A O 1
ATOM 1240 N N . ILE A 1 167 ? 1.410 7.533 12.995 1.00 92.00 167 ILE A N 1
ATOM 1241 C CA . ILE A 1 167 ? 0.278 8.395 13.359 1.00 92.00 167 ILE A CA 1
ATOM 1242 C C . ILE A 1 167 ? 0.470 8.885 14.805 1.00 92.00 167 ILE A C 1
ATOM 1244 O O . ILE A 1 167 ? 0.614 8.051 15.701 1.00 92.00 167 ILE A O 1
ATOM 1248 N N . PRO A 1 168 ? 0.521 10.209 15.051 1.00 89.19 168 PRO A N 1
ATOM 1249 C CA . PRO A 1 168 ? 0.653 10.751 16.397 1.00 89.19 168 PRO A CA 1
ATOM 1250 C C . PRO A 1 168 ? -0.672 10.645 17.161 1.00 89.19 168 PRO A C 1
ATOM 1252 O O . PRO A 1 168 ? -1.737 10.944 16.621 1.00 89.19 168 PRO A O 1
ATOM 1255 N N . PHE A 1 169 ? -0.597 10.270 18.438 1.00 87.56 169 PHE A N 1
ATOM 1256 C CA . PHE A 1 169 ? -1.745 10.268 19.342 1.00 87.56 169 PHE A CA 1
ATOM 1257 C C . PHE A 1 169 ? -1.898 11.630 20.019 1.00 87.56 169 PHE A C 1
ATOM 1259 O O . PHE A 1 169 ? -1.309 11.891 21.066 1.00 87.56 169 PHE A O 1
ATOM 1266 N N . THR A 1 170 ? -2.705 12.496 19.409 1.00 83.19 170 THR A N 1
ATOM 1267 C CA . THR A 1 170 ? -3.313 13.644 20.093 1.00 83.19 170 THR A CA 1
ATOM 1268 C C . THR A 1 170 ? -4.439 13.174 21.014 1.00 83.19 170 THR A C 1
ATOM 1270 O O . THR A 1 170 ? -4.970 12.077 20.842 1.00 83.19 170 THR A O 1
ATOM 1273 N N . GLU A 1 171 ? -4.834 14.003 21.978 1.00 80.25 171 GLU A N 1
ATOM 1274 C CA . GLU A 1 171 ? -5.952 13.693 22.875 1.00 80.25 171 GLU A CA 1
ATOM 1275 C C . GLU A 1 171 ? -7.272 13.522 22.098 1.00 80.25 171 GLU A C 1
ATOM 1277 O O . GLU A 1 171 ? -7.574 14.278 21.173 1.00 80.25 171 GLU A O 1
ATOM 1282 N N . GLY A 1 172 ? -8.053 12.500 22.464 1.00 80.69 172 GLY A N 1
ATOM 1283 C CA . GLY A 1 172 ? -9.294 12.126 21.781 1.00 80.69 172 GLY A CA 1
ATOM 1284 C C . GLY A 1 172 ? -9.144 10.960 20.793 1.00 80.69 172 GLY A C 1
ATOM 1285 O O . GLY A 1 172 ? -8.278 10.099 20.934 1.00 80.69 172 GLY A O 1
ATOM 1286 N N . SER A 1 173 ? -10.051 10.894 19.812 1.00 82.56 173 SER A N 1
ATOM 1287 C CA . SER A 1 173 ? -10.106 9.796 18.834 1.00 82.56 173 SER A CA 1
ATOM 1288 C C . SER A 1 173 ? -9.210 10.064 17.622 1.00 82.56 173 SER A C 1
ATOM 1290 O O . SER A 1 173 ? -9.449 10.981 16.834 1.00 82.56 173 SER A O 1
ATOM 1292 N N . VAL A 1 174 ? -8.175 9.242 17.448 1.00 90.00 174 VAL A N 1
ATOM 1293 C CA . VAL A 1 174 ? -7.264 9.339 16.301 1.00 90.00 174 VAL A CA 1
ATOM 1294 C C . VAL A 1 174 ? -7.951 8.810 15.040 1.00 90.00 174 VAL A C 1
ATOM 1296 O O . VAL A 1 174 ? -8.611 7.772 15.064 1.00 90.00 174 VAL A O 1
ATOM 1299 N N . LYS A 1 175 ? -7.784 9.505 13.912 1.00 91.31 175 LYS A N 1
ATOM 1300 C CA . LYS A 1 175 ? -8.246 9.063 12.585 1.00 91.31 175 LYS A CA 1
ATOM 1301 C C . LYS A 1 175 ? -7.059 8.731 11.693 1.00 91.31 175 LYS A C 1
ATOM 1303 O O . LYS A 1 175 ? -6.017 9.378 11.785 1.00 91.31 175 LYS A O 1
ATOM 1308 N N . PHE A 1 176 ? -7.226 7.762 10.796 1.00 92.12 176 PHE A N 1
ATOM 1309 C CA . PHE A 1 176 ? -6.234 7.500 9.758 1.00 92.12 176 PHE A CA 1
ATOM 1310 C C . PHE A 1 176 ? -6.181 8.716 8.806 1.00 92.12 176 PHE A C 1
ATOM 1312 O O . PHE A 1 176 ? -7.215 9.078 8.236 1.00 92.12 176 PHE A O 1
ATOM 1319 N N . PRO A 1 177 ? -5.030 9.397 8.653 1.00 90.12 177 PRO A N 1
ATOM 1320 C CA . PRO A 1 177 ? -4.935 10.597 7.826 1.00 90.12 177 PRO A CA 1
ATOM 1321 C C . PRO A 1 177 ? -4.980 10.240 6.338 1.00 90.12 177 PRO A C 1
ATOM 1323 O O . PRO A 1 177 ? -4.525 9.164 5.947 1.00 90.12 177 PRO A O 1
ATOM 1326 N N . TRP A 1 178 ? -5.459 11.158 5.488 1.00 92.56 178 TRP A N 1
ATOM 1327 C CA . TRP A 1 178 ? -5.387 10.979 4.032 1.00 92.56 178 TRP A CA 1
ATOM 1328 C C . TRP A 1 178 ? -3.950 10.692 3.586 1.00 92.56 178 TRP A C 1
ATOM 1330 O O . TRP A 1 178 ? -2.992 11.277 4.097 1.00 92.56 178 TRP A O 1
ATOM 1340 N N . HIS A 1 179 ? -3.794 9.808 2.602 1.00 90.50 179 HIS A N 1
ATOM 1341 C CA . HIS A 1 179 ? -2.482 9.465 2.077 1.00 90.50 179 HIS A CA 1
ATOM 1342 C C . HIS A 1 179 ? -2.514 9.052 0.600 1.00 90.50 179 HIS A C 1
ATOM 1344 O O . HIS A 1 179 ? -3.509 8.493 0.135 1.00 90.50 179 HIS A O 1
ATOM 1350 N N . PRO A 1 180 ? -1.392 9.204 -0.127 1.00 90.88 180 PRO A N 1
ATOM 1351 C CA . PRO A 1 180 ? -1.172 8.525 -1.400 1.00 90.88 180 PRO A CA 1
ATOM 1352 C C . PRO A 1 180 ? -1.425 7.015 -1.300 1.00 90.88 180 PRO A C 1
ATOM 1354 O O . PRO A 1 180 ? -0.990 6.371 -0.332 1.00 90.88 180 PRO A O 1
ATOM 1357 N N . LYS A 1 181 ? -2.085 6.437 -2.311 1.00 91.19 181 LYS A N 1
ATOM 1358 C CA . LYS A 1 181 ? -2.157 4.983 -2.497 1.00 91.19 181 LYS A CA 1
ATOM 1359 C C . LYS A 1 181 ? -0.745 4.426 -2.705 1.00 91.19 181 LYS A C 1
ATOM 1361 O O . LYS A 1 181 ? 0.049 5.000 -3.447 1.00 91.19 181 LYS A O 1
ATOM 1366 N N . ARG A 1 182 ? -0.425 3.303 -2.058 1.00 88.44 182 ARG A N 1
ATOM 1367 C CA . ARG A 1 182 ? 0.852 2.606 -2.264 1.00 88.44 182 ARG A CA 1
ATOM 1368 C C . ARG A 1 182 ? 0.901 2.011 -3.674 1.00 88.44 182 ARG A C 1
ATOM 1370 O O . ARG A 1 182 ? -0.025 1.316 -4.086 1.00 88.44 182 ARG A O 1
ATOM 1377 N N . THR A 1 183 ? 1.990 2.282 -4.387 1.00 87.75 183 THR A N 1
ATOM 1378 C CA . THR A 1 183 ? 2.261 1.792 -5.750 1.00 87.75 183 THR A CA 1
ATOM 1379 C C . THR A 1 183 ? 3.282 0.652 -5.787 1.00 87.75 183 THR A C 1
ATOM 1381 O O . THR A 1 183 ? 3.300 -0.119 -6.740 1.00 87.75 183 THR A O 1
ATOM 1384 N N . THR A 1 184 ? 4.122 0.516 -4.757 1.00 86.31 184 THR A N 1
ATOM 1385 C CA . THR A 1 184 ? 5.193 -0.487 -4.683 1.00 86.31 184 THR A CA 1
ATOM 1386 C C . THR A 1 184 ? 4.726 -1.795 -4.045 1.00 86.31 184 THR A C 1
ATOM 1388 O O . THR A 1 184 ? 4.061 -1.797 -3.009 1.00 86.31 184 THR A O 1
ATOM 1391 N N . VAL A 1 185 ? 5.129 -2.933 -4.619 1.00 84.69 185 VAL A N 1
ATOM 1392 C CA . VAL A 1 185 ? 4.807 -4.274 -4.086 1.00 84.69 185 VAL A CA 1
ATOM 1393 C C . VAL A 1 185 ? 5.698 -4.655 -2.889 1.00 84.69 185 VAL A C 1
ATOM 1395 O O . VAL A 1 185 ? 5.290 -5.472 -2.067 1.00 84.69 185 VAL A O 1
ATOM 1398 N N . THR A 1 186 ? 6.857 -4.002 -2.726 1.00 85.19 186 THR A N 1
ATOM 1399 C CA . THR A 1 186 ? 7.840 -4.193 -1.638 1.00 85.19 186 THR A CA 1
ATOM 1400 C C . THR A 1 186 ? 7.175 -4.387 -0.267 1.00 85.19 186 THR A C 1
ATOM 1402 O O . THR A 1 186 ? 6.447 -3.484 0.153 1.00 85.19 186 THR A O 1
ATOM 1405 N N . PRO A 1 187 ? 7.365 -5.529 0.424 1.00 85.75 187 PRO A N 1
ATOM 1406 C CA . PRO A 1 187 ? 6.705 -5.809 1.699 1.00 85.75 187 PRO A CA 1
ATOM 1407 C C . PRO A 1 187 ? 6.956 -4.752 2.785 1.00 85.75 187 PRO A C 1
ATOM 1409 O O . PRO A 1 187 ? 8.054 -4.214 2.916 1.00 85.75 187 PRO A O 1
ATOM 1412 N N . ASN A 1 188 ? 5.928 -4.482 3.597 1.00 84.44 188 ASN A N 1
ATOM 1413 C CA . ASN A 1 188 ? 6.076 -3.724 4.839 1.00 84.44 188 ASN A CA 1
ATOM 1414 C C . ASN A 1 188 ? 6.712 -4.643 5.892 1.00 84.44 188 ASN A C 1
ATOM 1416 O O . ASN A 1 188 ? 6.021 -5.522 6.408 1.00 84.44 188 ASN A O 1
ATOM 1420 N N . HIS A 1 189 ? 7.993 -4.437 6.198 1.00 87.44 189 HIS A N 1
ATOM 1421 C CA . HIS A 1 189 ? 8.702 -5.200 7.227 1.00 87.44 189 HIS A CA 1
ATOM 1422 C C . HIS A 1 189 ? 8.522 -4.621 8.635 1.00 87.44 189 HIS A C 1
ATOM 1424 O O . HIS A 1 189 ? 8.430 -3.400 8.819 1.00 87.44 189 HIS A O 1
ATOM 1430 N N . GLY A 1 190 ? 8.538 -5.512 9.625 1.00 91.94 190 GLY A N 1
ATOM 1431 C CA . GLY A 1 190 ? 8.518 -5.199 11.049 1.00 91.94 190 GLY A CA 1
ATOM 1432 C C . GLY A 1 190 ? 7.130 -4.913 11.629 1.00 91.94 190 GLY A C 1
ATOM 1433 O O . GLY A 1 190 ? 6.119 -4.799 10.920 1.00 91.94 190 GLY A O 1
ATOM 1434 N N . LEU A 1 191 ? 7.112 -4.815 12.958 1.00 94.69 191 LEU A N 1
ATOM 1435 C CA . LEU A 1 191 ? 5.915 -4.704 13.786 1.00 94.69 191 LEU A CA 1
ATOM 1436 C C . LEU A 1 191 ? 5.117 -3.411 13.516 1.00 94.69 191 LEU A C 1
ATOM 1438 O O . LEU A 1 191 ? 5.657 -2.300 13.504 1.00 94.69 191 LEU A O 1
ATOM 1442 N N . ARG A 1 192 ? 3.811 -3.568 13.277 1.00 95.38 192 ARG A N 1
ATOM 1443 C CA . ARG A 1 192 ? 2.850 -2.485 12.993 1.00 95.38 192 ARG A CA 1
ATOM 1444 C C . ARG A 1 192 ? 1.416 -2.921 13.295 1.00 95.38 192 ARG A C 1
ATOM 1446 O O . ARG A 1 192 ? 1.109 -4.112 13.278 1.00 95.38 192 ARG A O 1
ATOM 1453 N N . TRP A 1 193 ? 0.524 -1.963 13.506 1.00 96.31 193 TRP A N 1
ATOM 1454 C CA . TRP A 1 193 ? -0.911 -2.206 13.625 1.00 96.31 193 TRP A CA 1
ATOM 1455 C C . TRP A 1 193 ? -1.544 -2.433 12.250 1.00 96.31 193 TRP A C 1
ATOM 1457 O O . TRP A 1 193 ? -1.369 -1.630 11.333 1.00 96.31 193 TRP A O 1
ATOM 1467 N N . VAL A 1 194 ? -2.324 -3.501 12.117 1.00 95.31 194 VAL A N 1
ATOM 1468 C CA . VAL A 1 194 ? -3.106 -3.834 10.920 1.00 95.31 194 VAL A CA 1
ATOM 1469 C C . VAL A 1 194 ? -4.578 -3.972 11.307 1.00 95.31 194 VAL A C 1
ATOM 1471 O O . VAL A 1 194 ? -4.889 -4.567 12.342 1.00 95.31 194 VAL A O 1
ATOM 1474 N N . LYS A 1 195 ? -5.501 -3.445 10.496 1.00 94.62 195 LYS A N 1
ATOM 1475 C CA . LYS A 1 195 ? -6.938 -3.679 10.701 1.00 94.62 195 LYS A CA 1
ATOM 1476 C C . LYS A 1 195 ? -7.377 -4.954 9.973 1.00 94.62 195 LYS A C 1
ATOM 1478 O O . LYS A 1 195 ? -7.125 -5.095 8.778 1.00 94.62 195 LYS A O 1
ATOM 1483 N N . ARG A 1 196 ? -8.049 -5.862 10.691 1.00 88.88 196 ARG A N 1
ATOM 1484 C CA . ARG A 1 196 ? -8.895 -6.926 10.111 1.00 88.88 196 ARG A CA 1
ATOM 1485 C C . ARG A 1 196 ? -10.359 -6.583 10.406 1.00 88.88 196 ARG A C 1
ATOM 1487 O O . ARG A 1 196 ? -10.854 -5.630 9.815 1.00 88.88 196 ARG A O 1
ATOM 1494 N N . GLU A 1 197 ? -11.011 -7.242 11.369 1.00 91.00 197 GLU A N 1
ATOM 1495 C CA . GLU A 1 197 ? -12.217 -6.663 11.993 1.00 91.00 197 GLU A CA 1
ATOM 1496 C C . GLU A 1 197 ? -11.811 -5.515 12.931 1.00 91.00 197 GLU A C 1
ATOM 1498 O O . GLU A 1 197 ? -12.218 -4.368 12.756 1.00 91.00 197 GLU A O 1
ATOM 1503 N N . ILE A 1 198 ? -10.920 -5.827 13.876 1.00 92.25 198 ILE A N 1
ATOM 1504 C CA . ILE A 1 198 ? -10.288 -4.885 14.806 1.00 92.25 198 ILE A CA 1
ATOM 1505 C C . ILE A 1 198 ? -8.821 -4.644 14.429 1.00 92.25 198 ILE A C 1
ATOM 1507 O O . ILE A 1 198 ? -8.221 -5.413 13.668 1.00 92.25 198 ILE A O 1
ATOM 1511 N N . TRP A 1 199 ? -8.235 -3.583 14.980 1.00 94.12 199 TRP A N 1
ATOM 1512 C CA . TRP A 1 199 ? -6.797 -3.329 14.911 1.00 94.12 199 TRP A CA 1
ATOM 1513 C C . TRP A 1 199 ? -6.030 -4.323 15.795 1.00 94.12 199 TRP A C 1
ATOM 1515 O O . TRP A 1 199 ? -6.388 -4.529 16.952 1.00 94.12 199 TRP A O 1
ATOM 1525 N N . ARG A 1 200 ? -4.981 -4.950 15.252 1.00 95.50 200 ARG A N 1
ATOM 1526 C CA . ARG A 1 200 ? -4.074 -5.866 15.970 1.00 95.50 200 ARG A CA 1
ATOM 1527 C C . ARG A 1 200 ? -2.635 -5.628 15.515 1.00 95.50 200 ARG A C 1
ATOM 1529 O O . ARG A 1 200 ? -2.420 -5.190 14.386 1.00 95.50 200 ARG A O 1
ATOM 1536 N N . LEU A 1 201 ? -1.654 -5.936 16.359 1.00 95.38 201 LEU A N 1
ATOM 1537 C CA . LEU A 1 201 ? -0.250 -5.958 15.944 1.00 95.38 201 LEU A CA 1
ATOM 1538 C C . LEU A 1 201 ? -0.001 -7.095 14.936 1.00 95.38 201 LEU A C 1
ATOM 1540 O O . LEU A 1 201 ? -0.598 -8.169 15.027 1.00 95.38 201 LEU A O 1
ATOM 1544 N N . SER A 1 202 ? 0.886 -6.856 13.973 1.00 93.56 202 SER A N 1
ATOM 1545 C CA . SER A 1 202 ? 1.395 -7.854 13.033 1.00 93.56 202 SER A CA 1
ATOM 1546 C C . SER A 1 202 ? 2.849 -7.558 12.699 1.00 93.56 202 SER A C 1
ATOM 1548 O O . SER A 1 202 ? 3.204 -6.422 12.382 1.00 93.56 202 SER A O 1
ATOM 1550 N N . GLU A 1 203 ? 3.659 -8.607 12.676 1.00 91.81 203 GLU A N 1
ATOM 1551 C CA . GLU A 1 203 ? 5.000 -8.605 12.093 1.00 91.81 203 GLU A CA 1
ATOM 1552 C C . GLU A 1 203 ? 4.973 -9.261 10.697 1.00 91.81 203 GLU A C 1
ATOM 1554 O O . GLU A 1 203 ? 4.010 -9.964 10.366 1.00 91.81 203 GLU A O 1
ATOM 1559 N N . LYS A 1 204 ? 5.965 -8.941 9.854 1.00 78.19 204 LYS A N 1
ATOM 1560 C CA . LYS A 1 204 ? 6.271 -9.500 8.519 1.00 78.19 204 LYS A CA 1
ATOM 1561 C C . LYS A 1 204 ? 7.716 -9.155 8.139 1.00 78.19 204 LYS A C 1
ATOM 1563 O O . LYS A 1 204 ? 8.204 -8.129 8.663 1.00 78.19 204 LYS A O 1
#

Foldseek 3Di:
DDPPFPFDDDPNDTDGPVNVVVPDDDPVVVVVVVVVVVVVVVVVVVVVVVVVVVVVVVVPPDPPDDDDDDDDDDDDDDDDDDDDDDDDDDDDDDDDDDPPDPDDPDDDPDDPPDDDPDDDPPPPPPPPPPPQPKDPQWAWAPQDPVNCVVVVAQWEADAVARDIDRFDDDPDIGIDDIDGHDPDPPDDAAWYWYDDPHTDIDGD